Protein AF-A0A7C0VTB8-F1 (afdb_monomer_lite)

Radius of gyration: 29.2 Å; chains: 1; bounding box: 63×37×91 Å

Secondary structure (DSSP, 8-state):
-HHHHHHHHHHHHHH-TTS-HHHHHHHHHHHHHHHS-SPPPHHHHHH-HHHHHHHHHHTT--SHHHHHHHHHHHHHHHHHHHHHHHHHHHHHHHHHHHHHHTTT---HHHHHHHHHHHHHHHHHHHHHHHHHHHHHHHHHHSPPPPPTTSPP-SSGGG-------S-PPP-SS-PPPHHHHHHHHT-

Structure (mmCIF, N/CA/C/O backbone):
data_AF-A0A7C0VTB8-F1
#
_entry.id   AF-A0A7C0VTB8-F1
#
loop_
_atom_site.group_PDB
_atom_site.id
_atom_site.type_symbol
_atom_site.label_atom_id
_atom_site.label_alt_id
_atom_site.label_comp_id
_atom_site.label_asym_id
_atom_site.label_entity_id
_atom_site.label_seq_id
_atom_site.pdbx_PDB_ins_code
_atom_site.Cartn_x
_atom_site.Cartn_y
_atom_site.Cartn_z
_atom_site.occupancy
_atom_site.B_iso_or_equiv
_atom_site.auth_seq_id
_atom_site.auth_comp_id
_atom_site.auth_asym_id
_atom_site.auth_atom_id
_atom_site.pdbx_PDB_model_num
ATOM 1 N N . MET A 1 1 ? 23.924 -4.297 -1.164 1.00 58.41 1 MET A N 1
ATOM 2 C CA . MET A 1 1 ? 24.603 -3.279 -0.323 1.00 58.41 1 MET A CA 1
ATOM 3 C C . MET A 1 1 ? 23.709 -2.793 0.825 1.00 58.41 1 MET A C 1
ATOM 5 O O . MET A 1 1 ? 24.126 -2.914 1.966 1.00 58.41 1 MET A O 1
ATOM 9 N N . GLN A 1 2 ? 22.470 -2.343 0.570 1.00 61.69 2 GLN A N 1
ATOM 10 C CA . GLN A 1 2 ? 21.536 -1.869 1.614 1.00 61.69 2 GLN A CA 1
ATOM 11 C C . GLN A 1 2 ? 21.170 -2.925 2.679 1.00 61.69 2 GLN A C 1
ATOM 13 O O . GLN A 1 2 ? 21.194 -2.612 3.864 1.00 61.69 2 GLN A O 1
ATOM 18 N N . GLN A 1 3 ? 20.938 -4.187 2.294 1.00 65.75 3 GLN A N 1
ATOM 19 C CA . GLN A 1 3 ? 20.625 -5.266 3.250 1.00 65.75 3 GLN A CA 1
ATOM 20 C C . GLN A 1 3 ? 21.759 -5.548 4.256 1.00 65.75 3 GLN A C 1
ATOM 22 O O . GLN A 1 3 ? 21.493 -5.846 5.416 1.00 65.75 3 GLN A O 1
ATOM 27 N N . ILE A 1 4 ? 23.024 -5.401 3.842 1.00 77.50 4 ILE A N 1
ATOM 28 C CA . ILE A 1 4 ? 24.194 -5.602 4.717 1.00 77.50 4 ILE A CA 1
ATOM 29 C C . ILE A 1 4 ? 24.288 -4.468 5.748 1.00 77.50 4 ILE A C 1
ATOM 31 O O . ILE A 1 4 ? 24.532 -4.716 6.927 1.00 77.50 4 ILE A O 1
ATOM 35 N N . ILE A 1 5 ? 24.034 -3.228 5.315 1.00 76.81 5 ILE A N 1
ATOM 36 C CA . ILE A 1 5 ? 24.009 -2.043 6.185 1.00 76.81 5 ILE A CA 1
ATOM 37 C C . ILE A 1 5 ? 22.871 -2.162 7.210 1.00 76.81 5 ILE A C 1
ATOM 39 O O . ILE A 1 5 ? 23.083 -1.920 8.397 1.00 76.81 5 ILE A O 1
ATOM 43 N N . LEU A 1 6 ? 21.687 -2.605 6.773 1.00 77.75 6 LEU A N 1
ATOM 44 C CA . LEU A 1 6 ? 20.530 -2.823 7.641 1.00 77.75 6 LEU A CA 1
ATOM 45 C C . LEU A 1 6 ? 20.810 -3.886 8.714 1.00 77.75 6 LEU A C 1
ATOM 47 O O . LEU A 1 6 ? 20.544 -3.659 9.894 1.00 77.75 6 LEU A O 1
ATOM 51 N N . LEU A 1 7 ? 21.402 -5.019 8.320 1.00 81.12 7 LEU A N 1
ATOM 52 C CA . LEU A 1 7 ? 21.751 -6.101 9.241 1.00 81.12 7 LEU A CA 1
ATOM 53 C C . LEU A 1 7 ? 22.760 -5.635 10.303 1.00 81.12 7 LEU A C 1
ATOM 55 O O . LEU A 1 7 ? 22.591 -5.922 11.487 1.00 81.12 7 LEU A O 1
ATOM 59 N N . HIS A 1 8 ? 23.761 -4.850 9.898 1.00 82.50 8 HIS A N 1
ATOM 60 C CA . HIS A 1 8 ? 24.770 -4.306 10.805 1.00 82.50 8 HIS A CA 1
ATOM 61 C C . HIS A 1 8 ? 24.182 -3.290 11.802 1.00 82.50 8 HIS A C 1
ATOM 63 O O . HIS A 1 8 ? 24.517 -3.310 12.987 1.00 82.50 8 HIS A O 1
ATOM 69 N N . LEU A 1 9 ? 23.272 -2.416 11.362 1.00 81.00 9 LEU A N 1
ATOM 70 C CA . LEU A 1 9 ? 22.597 -1.447 12.237 1.00 81.00 9 LEU A CA 1
ATOM 71 C C . LEU A 1 9 ? 21.643 -2.127 13.233 1.00 81.00 9 LEU A C 1
ATOM 73 O O . LEU A 1 9 ? 21.609 -1.756 14.408 1.00 81.00 9 LEU A O 1
ATOM 77 N N . LEU A 1 10 ? 20.925 -3.169 12.801 1.00 81.94 10 LEU A N 1
ATOM 78 C CA . LEU A 1 10 ? 20.110 -4.009 13.687 1.00 81.94 10 LEU A CA 1
ATOM 79 C C . LEU A 1 10 ? 20.965 -4.740 14.728 1.00 81.94 10 LEU A C 1
ATOM 81 O O . LEU A 1 10 ? 20.556 -4.886 15.882 1.00 81.94 10 LEU A O 1
ATOM 85 N N . GLN A 1 11 ? 22.163 -5.179 14.340 1.00 80.44 11 GLN A N 1
ATOM 86 C CA . GLN A 1 11 ? 23.113 -5.811 15.246 1.00 80.44 11 GLN A CA 1
ATOM 87 C C . GLN A 1 11 ? 23.640 -4.810 16.283 1.00 80.44 11 GLN A C 1
ATOM 89 O O . GLN A 1 11 ? 23.650 -5.140 17.465 1.00 80.44 11 GLN A O 1
ATOM 94 N N . LEU A 1 12 ? 23.952 -3.569 15.890 1.00 78.12 12 LEU A N 1
ATOM 95 C CA . LEU A 1 12 ? 24.352 -2.493 16.812 1.00 78.12 12 LEU A CA 1
ATOM 96 C C . LEU A 1 12 ? 23.267 -2.143 17.849 1.00 78.12 12 LEU A C 1
ATOM 98 O O . LEU A 1 12 ? 23.595 -1.861 19.003 1.00 78.12 12 LEU A O 1
ATOM 102 N N . LEU A 1 13 ? 21.981 -2.206 17.478 1.00 77.75 13 LEU A N 1
ATOM 103 C CA . LEU A 1 13 ? 20.869 -2.037 18.425 1.00 77.75 13 LEU A CA 1
ATOM 104 C C . LEU A 1 13 ? 20.765 -3.187 19.435 1.00 77.75 13 LEU A C 1
ATOM 106 O O . LEU A 1 13 ? 20.424 -2.948 20.594 1.00 77.75 13 LEU A O 1
ATOM 110 N N . LYS A 1 14 ? 21.044 -4.424 19.003 1.00 77.69 14 LYS A N 1
ATOM 111 C CA . LYS A 1 14 ? 20.929 -5.632 19.837 1.00 77.69 14 LYS A CA 1
ATOM 112 C C . LYS A 1 14 ? 22.120 -5.845 20.773 1.00 77.69 14 LYS A C 1
ATOM 114 O O . LYS A 1 14 ? 21.934 -6.408 21.845 1.00 77.69 14 LYS A O 1
ATOM 119 N N . THR A 1 15 ? 23.329 -5.439 20.384 1.00 70.25 15 THR A N 1
ATOM 120 C CA . THR A 1 15 ? 24.563 -5.807 21.104 1.00 70.25 15 THR A CA 1
ATOM 121 C C . THR A 1 15 ? 25.030 -4.785 22.134 1.00 70.25 15 THR A C 1
ATOM 123 O O . THR A 1 15 ? 25.820 -5.135 23.007 1.00 70.25 15 THR A O 1
ATOM 126 N N . SER A 1 16 ? 24.564 -3.535 22.081 1.00 61.78 16 SER A N 1
ATOM 127 C CA . SER A 1 16 ? 25.129 -2.476 22.920 1.00 61.78 16 SER A CA 1
ATOM 128 C C . SER A 1 16 ? 24.195 -2.034 24.048 1.00 61.78 16 SER A C 1
ATOM 130 O O . SER A 1 16 ? 23.264 -1.238 23.871 1.00 61.78 16 SER A O 1
ATOM 132 N N . SER A 1 17 ? 24.504 -2.498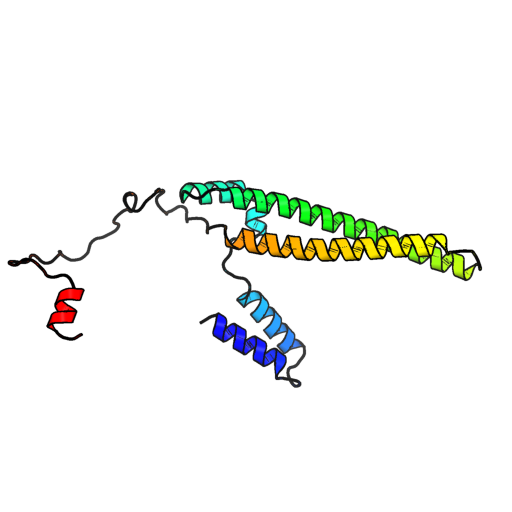 25.261 1.00 64.31 17 SER A N 1
ATOM 133 C CA . SER A 1 17 ? 23.968 -1.945 26.512 1.00 64.31 17 SER A CA 1
ATOM 134 C C . SER A 1 17 ? 24.496 -0.533 26.818 1.00 64.31 17 SER A C 1
ATOM 136 O O . SER A 1 17 ? 23.933 0.143 27.671 1.00 64.31 17 SER A O 1
ATOM 138 N N . PHE A 1 18 ? 25.539 -0.076 26.109 1.00 60.12 18 PHE A N 1
ATOM 139 C CA . PHE A 1 18 ? 26.271 1.175 26.359 1.00 60.12 18 PHE A CA 1
ATOM 140 C C . PHE A 1 18 ? 25.908 2.330 25.414 1.00 60.12 18 PHE A C 1
ATOM 142 O O . PHE A 1 18 ? 26.369 3.455 25.597 1.00 60.12 18 PHE A O 1
ATOM 149 N N . LEU A 1 19 ? 25.080 2.081 24.399 1.00 68.62 19 LEU A N 1
ATOM 150 C CA . LEU A 1 19 ? 24.611 3.117 23.482 1.00 68.62 19 LEU A CA 1
ATOM 151 C C . LEU A 1 19 ? 23.608 4.044 24.184 1.00 68.62 19 LEU A C 1
ATOM 153 O O . LEU A 1 19 ? 22.577 3.588 24.687 1.00 68.62 19 LEU A O 1
ATOM 157 N N . SER A 1 20 ? 23.909 5.347 24.200 1.00 77.62 20 SER A N 1
ATOM 158 C CA . SER A 1 20 ? 23.025 6.365 24.773 1.00 77.62 20 SER A CA 1
ATOM 159 C C . SER A 1 20 ? 21.666 6.379 24.064 1.00 77.62 20 SER A C 1
ATOM 161 O O . SER A 1 20 ? 21.552 6.020 22.888 1.00 77.62 20 SER A O 1
ATOM 163 N N . LEU A 1 21 ? 20.620 6.812 24.775 1.00 75.75 21 LEU A N 1
ATOM 164 C CA . LEU A 1 21 ? 19.250 6.843 24.252 1.00 75.75 21 LEU A CA 1
ATOM 165 C C . LEU A 1 21 ? 19.152 7.644 22.939 1.00 75.75 21 LEU A C 1
ATOM 167 O O . LEU A 1 21 ? 18.486 7.214 22.003 1.00 75.75 21 LEU A O 1
ATOM 171 N N . LEU A 1 22 ? 19.895 8.751 22.845 1.00 76.56 22 LEU A N 1
ATOM 172 C CA . LEU A 1 22 ? 20.007 9.588 21.645 1.00 76.56 22 LEU A CA 1
ATOM 173 C C . LEU A 1 22 ? 20.576 8.825 20.444 1.00 76.56 22 LEU A C 1
ATOM 175 O O . LEU A 1 22 ? 20.073 8.960 19.333 1.00 76.56 22 LEU A O 1
ATOM 179 N N . TYR A 1 23 ? 21.592 7.991 20.659 1.00 79.81 23 TYR A N 1
ATOM 180 C CA . TYR A 1 23 ? 22.223 7.236 19.579 1.00 79.81 23 TYR A CA 1
ATOM 181 C C . TYR A 1 23 ? 21.362 6.045 19.140 1.00 79.81 23 TYR A C 1
ATOM 183 O O . TYR A 1 23 ? 21.287 5.744 17.952 1.00 79.81 23 TYR A O 1
ATOM 191 N N . LYS A 1 24 ? 20.637 5.409 20.071 1.00 78.00 24 LYS A N 1
ATOM 192 C CA . LYS A 1 24 ? 19.615 4.403 19.733 1.00 78.00 24 LYS A CA 1
ATOM 193 C C . LYS A 1 24 ? 18.487 5.014 18.902 1.00 78.00 24 LYS A C 1
ATOM 195 O O . LYS A 1 24 ? 18.092 4.409 17.913 1.00 78.00 24 LYS A O 1
ATOM 200 N N . PHE A 1 25 ? 18.028 6.218 19.250 1.00 79.81 25 PHE A N 1
ATOM 201 C CA . PHE A 1 25 ? 17.057 6.967 18.447 1.00 79.81 25 PHE A CA 1
ATOM 202 C C . PHE A 1 25 ? 17.599 7.315 17.059 1.00 79.81 25 PHE A C 1
ATOM 204 O O . PHE A 1 25 ? 16.908 7.098 16.071 1.00 79.81 25 PHE A O 1
ATOM 211 N N . ALA A 1 26 ? 18.842 7.789 16.959 1.00 82.31 26 ALA A N 1
ATOM 212 C CA . ALA A 1 26 ? 19.465 8.089 15.672 1.00 82.31 26 ALA A CA 1
ATOM 213 C C . ALA A 1 26 ? 19.599 6.837 14.788 1.00 82.31 26 ALA A C 1
ATOM 215 O O . ALA A 1 26 ? 19.250 6.887 13.612 1.00 82.31 26 ALA A O 1
ATOM 216 N N . ILE A 1 27 ? 20.030 5.697 15.345 1.00 79.69 27 ILE A N 1
ATOM 217 C CA . ILE A 1 27 ? 20.073 4.422 14.614 1.00 79.69 27 ILE A CA 1
ATOM 218 C C . ILE A 1 27 ? 18.661 3.982 14.213 1.00 79.69 27 ILE A C 1
ATOM 220 O O . ILE A 1 27 ? 18.487 3.517 13.094 1.00 79.69 27 ILE A O 1
ATOM 224 N N . LEU A 1 28 ? 17.653 4.150 15.073 1.00 76.56 28 LEU A N 1
ATOM 225 C CA . LEU A 1 28 ? 16.267 3.811 14.747 1.00 76.56 28 LEU A CA 1
ATOM 226 C C . LEU A 1 28 ? 15.734 4.662 13.585 1.00 76.56 28 LEU A C 1
ATOM 228 O O . LEU A 1 28 ? 15.118 4.110 12.685 1.00 76.56 28 LEU A O 1
ATOM 232 N N . ILE A 1 29 ? 16.036 5.964 13.562 1.00 75.44 29 ILE A N 1
ATOM 233 C CA . ILE A 1 29 ? 15.681 6.878 12.464 1.00 75.44 29 ILE A CA 1
ATOM 234 C C . ILE A 1 29 ? 16.427 6.501 11.180 1.00 75.44 29 ILE A C 1
ATOM 236 O O . ILE A 1 29 ? 15.840 6.482 10.105 1.00 75.44 29 ILE A O 1
ATOM 240 N N . ILE A 1 30 ? 17.717 6.169 11.270 1.00 74.38 30 ILE A N 1
ATOM 241 C CA . ILE A 1 30 ? 18.507 5.738 10.111 1.00 74.38 30 ILE A CA 1
ATOM 242 C C . ILE A 1 30 ? 17.990 4.401 9.581 1.00 74.38 30 ILE A C 1
ATOM 244 O O . ILE A 1 30 ? 17.870 4.248 8.374 1.00 74.38 30 ILE A O 1
ATOM 248 N N . ILE A 1 31 ? 17.647 3.450 10.453 1.00 70.00 31 ILE A N 1
ATOM 249 C CA . ILE A 1 31 ? 17.014 2.190 10.060 1.00 70.00 31 ILE A CA 1
ATOM 250 C C . ILE A 1 31 ? 15.671 2.480 9.405 1.00 70.00 31 ILE A C 1
ATOM 252 O O . ILE A 1 31 ? 15.483 2.013 8.296 1.00 70.00 31 ILE A O 1
ATOM 256 N N . GLN A 1 32 ? 14.805 3.297 10.017 1.00 66.50 32 GLN A N 1
ATOM 257 C CA . GLN A 1 32 ? 13.524 3.709 9.434 1.00 66.50 32 GLN A CA 1
ATOM 258 C C . GLN A 1 32 ? 13.709 4.294 8.029 1.00 66.50 32 GLN A C 1
ATOM 260 O O . GLN A 1 32 ? 13.074 3.817 7.099 1.00 66.50 32 GLN A O 1
ATOM 265 N N . ASN A 1 33 ? 14.648 5.223 7.845 1.00 64.50 33 ASN A N 1
ATOM 266 C CA . ASN A 1 33 ? 14.940 5.848 6.551 1.00 64.50 33 ASN A CA 1
ATOM 267 C C . ASN A 1 33 ? 15.618 4.901 5.545 1.00 64.50 33 ASN A C 1
ATOM 269 O O . ASN A 1 33 ? 15.474 5.075 4.341 1.00 64.50 33 ASN A O 1
ATOM 273 N N . LEU A 1 34 ? 16.391 3.916 6.009 1.00 60.88 34 LEU A N 1
ATOM 274 C CA . LEU A 1 34 ? 16.996 2.889 5.153 1.00 60.88 34 LEU A CA 1
ATOM 275 C C . LEU A 1 34 ? 16.001 1.778 4.790 1.00 60.88 34 LEU A C 1
ATOM 277 O O . LEU A 1 34 ? 16.209 1.102 3.784 1.00 60.88 34 LEU A O 1
ATOM 281 N N . THR A 1 35 ? 14.966 1.582 5.612 1.00 58.50 35 THR A N 1
ATOM 282 C CA . THR A 1 35 ? 13.830 0.682 5.367 1.00 58.50 35 THR A CA 1
ATOM 283 C C . THR A 1 35 ? 12.670 1.360 4.653 1.00 58.50 35 THR A C 1
ATOM 285 O O . THR A 1 35 ? 11.777 0.656 4.196 1.00 58.50 35 THR A O 1
ATOM 288 N N . GLU A 1 36 ? 12.663 2.692 4.532 1.00 58.91 36 GLU A N 1
ATOM 289 C CA . GLU A 1 36 ? 11.817 3.376 3.555 1.00 58.91 36 GLU A CA 1
ATOM 290 C C . GLU A 1 36 ? 12.328 2.999 2.162 1.00 58.91 36 GLU A C 1
ATOM 292 O O . GLU A 1 36 ? 13.220 3.615 1.574 1.00 58.91 36 GLU A O 1
ATOM 297 N N . GLU A 1 37 ? 11.809 1.877 1.674 1.00 54.41 37 GLU A N 1
ATOM 298 C CA . GLU A 1 37 ? 12.062 1.388 0.335 1.00 54.41 37 GLU A CA 1
ATOM 299 C C . GLU A 1 37 ? 11.579 2.413 -0.695 1.00 54.41 37 GLU A C 1
ATOM 301 O O . GLU A 1 37 ? 10.645 3.179 -0.459 1.00 54.41 37 GLU A O 1
ATOM 306 N N . LYS A 1 38 ? 12.250 2.425 -1.855 1.00 58.72 38 LYS A N 1
ATOM 307 C CA . LYS A 1 38 ? 12.008 3.299 -3.017 1.00 58.72 38 LYS A CA 1
ATOM 308 C C . LYS A 1 38 ? 10.664 3.004 -3.697 1.00 58.72 38 LYS A C 1
ATOM 310 O O . LYS A 1 38 ? 10.609 2.672 -4.880 1.00 58.72 38 LYS A O 1
ATOM 315 N N . MET A 1 39 ? 9.593 3.103 -2.937 1.00 71.81 39 MET A N 1
ATOM 316 C CA . MET A 1 39 ? 8.220 3.044 -3.390 1.00 71.81 39 MET A CA 1
ATOM 317 C C . MET A 1 39 ? 7.761 4.451 -3.741 1.00 71.81 39 MET A C 1
ATOM 319 O O . MET A 1 39 ? 8.309 5.449 -3.263 1.00 71.81 39 MET A O 1
ATOM 323 N N . LEU A 1 40 ? 6.741 4.538 -4.586 1.00 82.12 40 LEU A N 1
ATOM 324 C CA . LEU A 1 40 ? 6.061 5.804 -4.777 1.00 82.12 40 LEU A CA 1
ATOM 325 C C . LEU A 1 40 ? 5.446 6.228 -3.435 1.00 82.12 40 LEU A C 1
ATOM 327 O O . LEU A 1 40 ? 4.830 5.409 -2.754 1.00 82.12 40 LEU A O 1
ATOM 331 N N . ASP A 1 41 ? 5.633 7.493 -3.051 1.00 87.69 41 ASP A N 1
ATOM 332 C CA . ASP A 1 41 ? 5.115 8.008 -1.782 1.00 87.69 41 ASP A CA 1
ATOM 333 C C . ASP A 1 41 ? 3.614 7.699 -1.666 1.00 87.69 41 ASP A C 1
ATOM 335 O O . ASP A 1 41 ? 2.795 8.138 -2.478 1.00 87.69 41 ASP A O 1
ATOM 339 N N . ILE A 1 42 ? 3.247 6.954 -0.625 1.00 87.06 42 ILE A N 1
ATOM 340 C CA . ILE A 1 42 ? 1.867 6.577 -0.316 1.00 87.06 42 ILE A CA 1
ATOM 341 C C . ILE A 1 42 ? 0.959 7.813 -0.231 1.00 87.06 42 ILE A C 1
ATOM 343 O O . ILE A 1 42 ? -0.189 7.783 -0.680 1.00 87.06 42 ILE A O 1
ATOM 347 N N . LYS A 1 43 ? 1.459 8.935 0.301 1.00 88.12 43 LYS A N 1
ATOM 348 C CA . LYS A 1 43 ? 0.704 10.196 0.344 1.00 88.12 43 LYS A CA 1
ATOM 349 C C . LYS A 1 43 ? 0.451 10.739 -1.056 1.00 88.12 43 LYS A C 1
ATOM 351 O O . LYS A 1 43 ? -0.625 11.282 -1.310 1.00 88.12 43 LYS A O 1
ATOM 356 N N . PHE A 1 44 ? 1.416 10.587 -1.959 1.00 91.50 44 PHE A N 1
ATOM 357 C CA . PHE A 1 44 ? 1.266 10.990 -3.349 1.00 91.50 44 PHE A CA 1
ATOM 358 C C . PHE A 1 44 ? 0.214 10.138 -4.061 1.00 91.50 44 PHE A C 1
ATOM 360 O O . PHE A 1 44 ? -0.650 10.711 -4.723 1.00 91.50 44 PHE A O 1
ATOM 367 N N . ILE A 1 45 ? 0.234 8.812 -3.872 1.00 92.06 45 ILE A N 1
ATOM 368 C CA . ILE A 1 45 ? -0.760 7.891 -4.451 1.00 92.06 45 ILE A CA 1
ATOM 369 C C . ILE A 1 45 ? -2.175 8.287 -4.019 1.00 92.06 45 ILE A C 1
ATOM 371 O O . ILE A 1 45 ? -3.063 8.428 -4.856 1.00 92.06 45 ILE A O 1
ATOM 375 N N . ARG A 1 46 ? -2.373 8.543 -2.720 1.00 91.62 46 ARG A N 1
ATOM 376 C CA . ARG A 1 46 ? -3.668 8.966 -2.159 1.00 91.62 46 ARG A CA 1
ATOM 377 C C . ARG A 1 46 ? -4.156 10.299 -2.718 1.00 91.62 46 ARG A C 1
ATOM 379 O O . ARG A 1 46 ? -5.346 10.470 -2.961 1.00 91.62 46 ARG A O 1
ATOM 386 N N . LYS A 1 47 ? -3.250 11.269 -2.869 1.00 94.38 47 LYS A N 1
ATOM 387 C CA . LYS A 1 47 ? -3.596 12.631 -3.295 1.00 94.38 47 LYS A CA 1
ATOM 388 C C . LYS A 1 47 ? -3.811 12.734 -4.805 1.00 94.38 47 LYS A C 1
ATOM 390 O O . LYS A 1 47 ? -4.623 13.545 -5.236 1.00 94.38 47 LYS A O 1
ATOM 395 N N . ASN A 1 48 ? -3.084 11.941 -5.591 1.00 95.38 48 ASN A N 1
ATOM 396 C CA . ASN A 1 48 ? -3.053 12.043 -7.050 1.00 95.38 48 ASN A CA 1
ATOM 397 C C . ASN A 1 48 ? -3.261 10.676 -7.737 1.00 95.38 48 ASN A C 1
ATOM 399 O O . ASN A 1 48 ? -2.433 10.289 -8.566 1.00 95.38 48 ASN A O 1
ATOM 403 N N . PRO A 1 49 ? -4.342 9.933 -7.433 1.00 94.81 49 PRO A N 1
ATOM 404 C CA . PRO A 1 49 ? -4.533 8.580 -7.955 1.00 94.81 49 PRO A CA 1
ATOM 405 C C . PRO A 1 49 ? -4.572 8.537 -9.487 1.00 94.81 49 PRO A C 1
ATOM 407 O O . PRO A 1 49 ? -3.991 7.637 -10.085 1.00 94.81 49 PRO A O 1
ATOM 410 N N . GLU A 1 50 ? -5.162 9.541 -10.140 1.00 95.31 50 GLU A N 1
ATOM 411 C CA . GLU A 1 50 ? -5.251 9.577 -11.606 1.00 95.31 50 GLU A CA 1
ATOM 412 C C . GLU A 1 50 ? -3.889 9.743 -12.289 1.00 95.31 50 GLU A C 1
ATOM 414 O O . GLU A 1 50 ? -3.622 9.096 -13.297 1.00 95.31 50 GLU A O 1
ATOM 419 N N . VAL A 1 51 ? -2.975 10.519 -11.697 1.00 94.00 51 VAL A N 1
ATOM 420 C CA . VAL A 1 51 ? -1.602 10.660 -12.216 1.00 94.00 51 VAL A CA 1
ATOM 421 C C . VAL A 1 51 ? -0.877 9.314 -12.174 1.00 94.00 51 VAL A C 1
ATOM 423 O O . VAL A 1 51 ? -0.184 8.935 -13.119 1.00 94.00 51 VAL A O 1
ATOM 426 N N . VAL A 1 52 ? -1.061 8.565 -11.084 1.00 94.69 52 VAL A N 1
ATOM 427 C CA . VAL A 1 52 ? -0.489 7.222 -10.936 1.00 94.69 52 VAL A CA 1
ATOM 428 C C . VAL A 1 52 ? -1.130 6.255 -11.930 1.00 94.69 52 VAL A C 1
ATOM 430 O O . VAL A 1 52 ? -0.418 5.504 -12.594 1.00 94.69 52 VAL A O 1
ATOM 433 N N . ARG A 1 53 ? -2.454 6.315 -12.100 1.00 95.31 53 ARG A N 1
ATOM 434 C CA . ARG A 1 53 ? -3.199 5.488 -13.056 1.00 95.31 53 ARG A CA 1
ATOM 435 C C . ARG A 1 53 ? -2.708 5.692 -14.488 1.00 95.31 53 ARG A C 1
ATOM 437 O O . ARG A 1 53 ? -2.446 4.723 -15.200 1.00 95.31 53 ARG A O 1
ATOM 444 N N . GLU A 1 54 ? -2.532 6.939 -14.911 1.00 92.62 54 GLU A N 1
ATOM 445 C CA . GLU A 1 54 ? -1.981 7.258 -16.230 1.00 92.62 54 GLU A CA 1
ATOM 446 C C . GLU A 1 54 ? -0.551 6.740 -16.397 1.00 92.62 54 GLU A C 1
ATOM 448 O O . GLU A 1 54 ? -0.210 6.188 -17.444 1.00 92.62 54 GLU A O 1
ATOM 453 N N . ALA A 1 55 ? 0.289 6.878 -15.370 1.00 92.19 55 ALA A N 1
ATOM 454 C CA . ALA A 1 55 ? 1.660 6.382 -15.393 1.00 92.19 55 ALA A CA 1
ATOM 455 C C . ALA A 1 55 ? 1.733 4.851 -15.534 1.00 92.19 55 ALA A C 1
ATOM 457 O O . ALA A 1 55 ? 2.552 4.344 -16.306 1.00 92.19 55 ALA A O 1
ATOM 458 N N . ILE A 1 56 ? 0.856 4.125 -14.834 1.00 92.56 56 ILE A N 1
ATOM 459 C CA . ILE A 1 56 ? 0.701 2.667 -14.944 1.00 92.56 56 ILE A CA 1
ATOM 460 C C . ILE A 1 56 ? 0.307 2.289 -16.379 1.00 92.56 56 ILE A C 1
ATOM 462 O O . ILE A 1 56 ? 0.956 1.442 -16.999 1.00 92.56 56 ILE A O 1
ATOM 466 N N . LYS A 1 57 ? -0.689 2.980 -16.947 1.00 91.38 57 LYS A N 1
ATOM 467 C CA . LYS A 1 57 ? -1.173 2.744 -18.317 1.00 91.38 57 LYS A CA 1
ATOM 468 C C . LYS A 1 57 ? -0.123 3.042 -19.382 1.00 91.38 57 LYS A C 1
ATOM 470 O O . LYS A 1 57 ? 0.019 2.264 -20.320 1.00 91.38 57 LYS A O 1
ATOM 475 N N . LYS A 1 58 ? 0.667 4.113 -19.224 1.00 89.38 58 LYS A N 1
ATOM 476 C CA . LYS A 1 58 ? 1.789 4.442 -20.127 1.00 89.38 58 LYS A CA 1
ATOM 477 C C . LYS A 1 58 ? 2.836 3.328 -20.206 1.00 89.38 58 LYS A C 1
ATOM 479 O O . LYS A 1 58 ? 3.537 3.243 -21.205 1.00 89.38 58 LYS A O 1
ATOM 484 N N . ARG A 1 59 ? 2.942 2.494 -19.168 1.00 87.94 59 ARG A N 1
ATOM 485 C CA . ARG A 1 59 ? 3.827 1.322 -19.118 1.00 87.94 59 ARG A CA 1
ATOM 486 C C . ARG A 1 59 ? 3.143 0.011 -19.531 1.00 87.94 59 ARG A C 1
ATOM 488 O O . ARG A 1 59 ? 3.788 -1.029 -19.480 1.00 87.94 59 ARG A O 1
ATOM 495 N N . GLY A 1 60 ? 1.859 0.041 -19.890 1.00 86.81 60 GLY A N 1
ATOM 496 C CA . GLY A 1 60 ? 1.103 -1.143 -20.305 1.00 86.81 60 GLY A CA 1
ATOM 497 C C . GLY A 1 60 ? 0.693 -2.092 -19.171 1.00 86.81 60 GLY A C 1
ATOM 498 O O . GLY A 1 60 ? 0.355 -3.239 -19.448 1.00 86.81 60 GLY A O 1
ATOM 499 N N . TYR A 1 61 ? 0.717 -1.649 -17.908 1.00 88.62 61 TYR A N 1
ATOM 500 C CA . TYR A 1 61 ? 0.270 -2.458 -16.764 1.00 88.62 61 TYR A CA 1
ATOM 501 C C . TYR A 1 61 ? -1.216 -2.220 -16.438 1.00 88.62 61 TYR A C 1
ATOM 503 O O . TYR A 1 61 ? -1.782 -1.186 -16.794 1.00 88.62 61 TYR A O 1
ATOM 511 N N . SER A 1 62 ? -1.836 -3.176 -15.734 1.00 90.12 62 SER A N 1
ATOM 512 C CA . SER A 1 62 ? -3.179 -3.028 -15.148 1.00 90.12 62 SER A CA 1
ATOM 513 C C . SER A 1 62 ? -3.142 -2.126 -13.908 1.00 90.12 62 SER A C 1
ATOM 515 O O . SER A 1 62 ? -2.189 -2.171 -13.127 1.00 90.12 62 SER A O 1
ATOM 517 N N . ASP A 1 63 ? -4.185 -1.317 -13.716 1.00 92.50 63 ASP A N 1
ATOM 518 C CA . ASP A 1 63 ? -4.387 -0.428 -12.566 1.00 92.50 63 ASP A CA 1
ATOM 519 C C . ASP A 1 63 ? -5.195 -1.072 -11.420 1.00 92.50 63 ASP A C 1
ATOM 521 O O . ASP A 1 63 ? -5.444 -0.427 -10.405 1.00 92.50 63 ASP A O 1
ATOM 525 N N . GLU A 1 64 ? -5.521 -2.364 -11.504 1.00 93.44 64 GLU A N 1
ATOM 526 C CA . GLU A 1 64 ? -6.273 -3.093 -10.466 1.00 93.44 64 GLU A CA 1
ATOM 527 C C . GLU A 1 64 ? -5.657 -3.000 -9.063 1.00 93.44 64 GLU A C 1
ATOM 529 O O . GLU A 1 64 ? -6.372 -2.893 -8.064 1.00 93.44 64 GLU A O 1
ATOM 534 N N . ASN A 1 65 ? -4.326 -3.049 -8.960 1.00 91.94 65 ASN A N 1
ATOM 535 C CA . ASN A 1 65 ? -3.649 -2.950 -7.664 1.00 91.94 65 ASN A CA 1
ATOM 536 C C . ASN A 1 65 ? -3.748 -1.540 -7.072 1.00 91.94 65 ASN A C 1
ATOM 538 O O . ASN A 1 65 ? -3.791 -1.402 -5.851 1.00 91.94 65 ASN A O 1
ATOM 542 N N . LEU A 1 66 ? -3.840 -0.507 -7.917 1.00 94.88 66 LEU A N 1
ATOM 543 C CA . LEU A 1 66 ? -4.101 0.858 -7.469 1.00 94.88 66 LEU A CA 1
ATOM 544 C C . LEU A 1 66 ? -5.526 0.973 -6.910 1.00 94.88 66 LEU A C 1
ATOM 546 O O . LEU A 1 66 ? -5.711 1.554 -5.845 1.00 94.88 66 LEU A O 1
ATOM 550 N N . ASP A 1 67 ? -6.519 0.373 -7.567 1.00 95.12 67 ASP A N 1
ATOM 551 C CA . ASP A 1 67 ? -7.904 0.385 -7.076 1.00 95.12 67 ASP A CA 1
ATOM 552 C C . ASP A 1 67 ? -8.045 -0.354 -5.737 1.00 95.12 67 ASP A C 1
ATOM 554 O O . ASP A 1 67 ? -8.623 0.179 -4.788 1.00 95.12 67 ASP A O 1
ATOM 558 N N . LYS A 1 68 ? -7.431 -1.538 -5.609 1.00 95.38 68 LYS A N 1
ATOM 559 C CA . LYS A 1 68 ? -7.374 -2.279 -4.335 1.00 95.38 68 LYS A CA 1
ATOM 560 C C . LYS A 1 68 ? -6.702 -1.467 -3.230 1.00 95.38 68 LYS A C 1
ATOM 562 O O . LYS A 1 68 ? -7.198 -1.439 -2.106 1.00 95.38 68 LYS A O 1
ATOM 567 N N . PHE A 1 69 ? -5.601 -0.788 -3.552 1.00 95.56 69 PHE A N 1
ATOM 568 C CA . PHE A 1 69 ? -4.903 0.085 -2.614 1.00 95.56 69 PHE A CA 1
ATOM 569 C C . PHE A 1 69 ? -5.815 1.214 -2.111 1.00 95.56 69 PHE A C 1
ATOM 571 O O . PHE A 1 69 ? -5.885 1.460 -0.909 1.00 95.56 69 PHE A O 1
ATOM 578 N N . LEU A 1 70 ? -6.552 1.878 -3.007 1.00 95.75 70 LEU A N 1
ATOM 579 C CA . LEU A 1 70 ? -7.456 2.972 -2.641 1.00 95.75 70 LEU A CA 1
ATOM 580 C C . LEU A 1 70 ? -8.635 2.498 -1.778 1.00 95.75 70 LEU A C 1
ATOM 582 O O . LEU A 1 70 ? -9.027 3.200 -0.846 1.00 95.75 70 LEU A O 1
ATOM 586 N N . GLU A 1 71 ? -9.186 1.313 -2.045 1.00 96.62 71 GLU A N 1
ATOM 587 C CA . GLU A 1 71 ? -10.252 0.735 -1.217 1.00 96.62 71 GLU A CA 1
ATOM 588 C C . GLU A 1 71 ? -9.754 0.328 0.176 1.00 96.62 71 GLU A C 1
ATOM 590 O O . GLU A 1 71 ? -10.391 0.660 1.180 1.00 96.62 71 GLU A O 1
ATOM 595 N N . LEU A 1 72 ? -8.583 -0.308 0.276 1.00 96.12 72 LEU A N 1
ATOM 596 C CA . LEU A 1 72 ? -7.977 -0.619 1.574 1.00 96.12 72 LEU A CA 1
ATOM 597 C C . LEU A 1 72 ? -7.615 0.641 2.363 1.00 96.12 72 LEU A C 1
ATOM 599 O O . LEU A 1 72 ? -7.718 0.649 3.589 1.00 96.12 72 LEU A O 1
ATOM 603 N N . ASP A 1 73 ? -7.236 1.729 1.693 1.00 95.62 73 ASP A N 1
ATOM 604 C CA . ASP A 1 73 ? -6.949 2.992 2.368 1.00 95.62 73 ASP A CA 1
ATOM 605 C C . ASP A 1 73 ? -8.212 3.621 2.975 1.00 95.62 73 ASP A C 1
ATOM 607 O O . ASP A 1 73 ? -8.186 4.120 4.105 1.00 95.62 73 ASP A O 1
ATOM 611 N N . LYS A 1 74 ? -9.351 3.529 2.273 1.00 96.38 74 LYS A N 1
ATOM 612 C CA . LYS A 1 74 ? -10.659 3.914 2.828 1.00 96.38 74 LYS A CA 1
ATOM 613 C C . LYS A 1 74 ? -11.014 3.058 4.038 1.00 96.38 74 LYS A C 1
ATOM 615 O O . LYS A 1 74 ? -11.465 3.595 5.051 1.00 96.38 74 LYS A O 1
ATOM 620 N N . GLU A 1 75 ? -10.780 1.750 3.954 1.00 96.69 75 GLU A N 1
ATOM 621 C CA . GLU A 1 75 ? -11.023 0.833 5.066 1.00 96.69 75 GLU A CA 1
ATOM 622 C C . GLU A 1 75 ? -10.150 1.167 6.276 1.00 96.69 75 GLU A C 1
ATOM 624 O O . GLU A 1 75 ? -10.647 1.251 7.400 1.00 96.69 75 GLU A O 1
ATOM 629 N N . ARG A 1 76 ? -8.866 1.449 6.048 1.00 96.75 76 ARG A N 1
ATOM 630 C CA . ARG A 1 76 ? -7.931 1.892 7.081 1.00 96.75 76 ARG A CA 1
ATOM 631 C C . ARG A 1 76 ? -8.446 3.137 7.801 1.00 96.75 76 ARG A C 1
ATOM 633 O O . ARG A 1 76 ? -8.466 3.171 9.029 1.00 96.75 76 ARG A O 1
ATOM 640 N N . LEU A 1 77 ? -8.880 4.156 7.056 1.0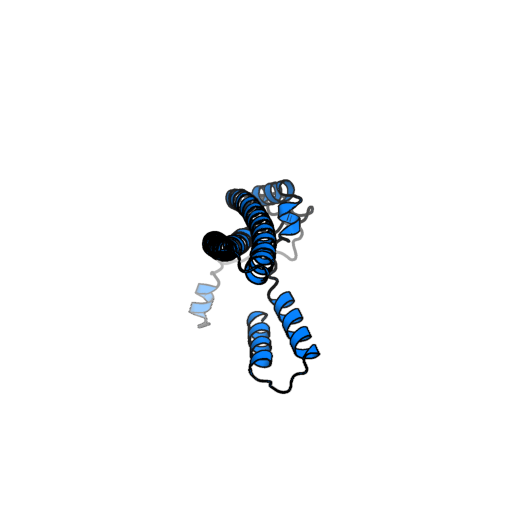0 96.19 77 LEU A N 1
ATOM 641 C CA . LEU A 1 77 ? -9.427 5.387 7.636 1.00 96.19 77 LEU A CA 1
ATOM 642 C C . LEU A 1 77 ? -10.714 5.137 8.429 1.00 96.19 77 LEU A C 1
ATOM 644 O O . LEU A 1 77 ? -10.910 5.757 9.474 1.00 96.19 77 LEU A O 1
ATOM 648 N N . ARG A 1 78 ? -11.576 4.231 7.957 1.00 97.88 78 ARG A N 1
ATOM 649 C CA . ARG A 1 78 ? -12.791 3.830 8.672 1.00 97.88 78 ARG A CA 1
ATOM 650 C C . ARG A 1 78 ? -12.460 3.167 10.008 1.00 97.88 78 ARG A C 1
ATOM 652 O O . ARG A 1 78 ? -13.008 3.581 11.023 1.00 97.88 78 ARG A O 1
ATOM 659 N N . ILE A 1 79 ? -11.535 2.205 10.011 1.00 97.38 79 ILE A N 1
ATOM 660 C CA . ILE A 1 79 ? -11.102 1.504 11.227 1.00 97.38 79 ILE A CA 1
ATOM 661 C C . ILE A 1 79 ? -10.504 2.491 12.234 1.00 97.38 79 ILE A C 1
ATOM 663 O O . ILE A 1 79 ? -10.856 2.443 13.407 1.00 97.38 79 ILE A O 1
ATOM 667 N N . ILE A 1 80 ? -9.643 3.413 11.787 1.00 96.94 80 ILE A N 1
ATOM 668 C CA . ILE A 1 80 ? -9.035 4.421 12.671 1.00 96.94 80 ILE A CA 1
ATOM 669 C C . ILE A 1 80 ? -10.111 5.266 13.361 1.00 96.94 80 ILE A C 1
ATOM 671 O O . ILE A 1 80 ? -10.057 5.436 14.577 1.00 96.94 80 ILE A O 1
ATOM 675 N N . ARG A 1 81 ? -11.109 5.749 12.608 1.00 97.88 81 ARG A N 1
ATOM 676 C CA . ARG A 1 81 ? -12.221 6.527 13.179 1.00 97.88 81 ARG A CA 1
ATOM 677 C C . ARG A 1 81 ? -13.038 5.710 14.178 1.00 97.88 81 ARG A C 1
ATOM 679 O O . ARG A 1 81 ? -13.284 6.191 15.276 1.00 97.88 81 ARG A O 1
ATOM 686 N N . GLU A 1 82 ? -13.395 4.472 13.834 1.00 97.62 82 GLU A N 1
ATOM 687 C CA . GLU A 1 82 ? -14.148 3.579 14.728 1.00 97.62 82 GLU A CA 1
ATOM 688 C C . GLU A 1 82 ? -13.375 3.329 16.035 1.00 97.62 82 GLU A C 1
ATOM 690 O O . GLU A 1 82 ? -13.933 3.416 17.126 1.00 97.62 82 GLU A O 1
ATOM 695 N N . VAL A 1 83 ? -12.062 3.098 15.954 1.00 97.12 83 VAL A N 1
ATOM 696 C CA . VAL A 1 83 ? -11.200 2.924 17.132 1.00 97.12 83 VAL A CA 1
ATOM 697 C C . VAL A 1 83 ? -11.151 4.190 17.993 1.00 97.12 83 VAL A C 1
ATOM 699 O O . VAL A 1 83 ? -11.194 4.090 19.220 1.00 97.12 83 VAL A O 1
ATOM 702 N N . GLU A 1 84 ? -11.057 5.377 17.391 1.00 96.94 84 GLU A N 1
ATOM 703 C CA . GLU A 1 84 ? -11.072 6.652 18.121 1.00 96.94 84 GLU A CA 1
ATOM 704 C C . GLU A 1 84 ? -12.407 6.889 18.844 1.00 96.94 84 GLU A C 1
ATOM 706 O O . GLU A 1 84 ? -12.410 7.258 20.023 1.00 96.94 84 GLU A O 1
ATOM 711 N N . GLU A 1 85 ? -13.530 6.613 18.179 1.00 97.62 85 GLU A N 1
ATOM 712 C CA . GLU A 1 85 ? -14.880 6.706 18.747 1.00 97.62 85 GLU A CA 1
ATOM 713 C C . GLU A 1 85 ? -15.063 5.739 19.926 1.00 97.62 85 GLU A C 1
ATOM 715 O O . GLU A 1 85 ? -15.473 6.150 21.016 1.00 97.62 85 GLU A O 1
ATOM 720 N N . LEU A 1 86 ? -14.664 4.474 19.764 1.00 97.12 86 LEU A N 1
ATOM 721 C CA . LEU A 1 86 ? -14.746 3.464 20.823 1.00 97.12 86 LEU A CA 1
ATOM 722 C C . LEU A 1 86 ? -13.835 3.797 22.009 1.00 97.12 86 LEU A C 1
ATOM 724 O O . LEU A 1 86 ? -14.230 3.627 23.164 1.00 97.12 86 LEU A O 1
ATOM 728 N N . LYS A 1 87 ? -12.624 4.315 21.759 1.00 96.19 87 LYS A N 1
ATOM 729 C CA . LYS A 1 87 ? -11.715 4.784 22.821 1.00 96.19 87 LYS A CA 1
ATOM 730 C C . LYS A 1 87 ? -12.322 5.956 23.587 1.00 96.19 87 LYS A C 1
ATOM 732 O O . LYS A 1 87 ? -12.174 6.036 24.810 1.00 96.19 87 LYS A O 1
ATOM 737 N N . HIS A 1 88 ? -13.012 6.863 22.900 1.00 96.88 88 HIS A N 1
ATOM 738 C CA . HIS A 1 88 ? -13.733 7.952 23.548 1.00 96.88 88 HIS A CA 1
ATOM 739 C C . HIS A 1 88 ? -14.864 7.426 24.444 1.00 96.88 88 HIS A C 1
ATOM 741 O O . HIS A 1 88 ? -14.938 7.802 25.618 1.00 96.88 88 HIS A O 1
ATOM 747 N N . GLU A 1 89 ? -15.687 6.507 23.936 1.00 96.12 89 GLU A N 1
ATOM 748 C CA . GLU A 1 89 ? -16.775 5.887 24.694 1.00 96.12 89 GLU A CA 1
ATOM 749 C C . GLU A 1 89 ? -16.258 5.120 25.923 1.00 96.12 89 GLU A C 1
ATOM 751 O O . GLU A 1 89 ? -16.752 5.312 27.039 1.00 96.12 89 GLU A O 1
ATOM 756 N N . LEU A 1 90 ? -15.202 4.319 25.754 1.00 95.75 90 LEU A N 1
ATOM 757 C CA . LEU A 1 90 ? -14.561 3.569 26.834 1.00 95.75 90 LEU A CA 1
ATOM 758 C C . LEU A 1 90 ? -14.058 4.499 27.948 1.00 95.75 90 LEU A C 1
ATOM 760 O O . LEU A 1 90 ? -14.230 4.208 29.136 1.00 95.75 90 LEU A O 1
ATOM 764 N N . ASN A 1 91 ? -13.476 5.645 27.586 1.00 96.00 91 ASN A N 1
ATOM 765 C CA . ASN A 1 91 ? -13.016 6.647 28.546 1.00 96.00 91 ASN A CA 1
ATOM 766 C C . ASN A 1 91 ? -14.176 7.283 29.326 1.00 96.00 91 ASN A C 1
ATOM 768 O O . ASN A 1 91 ? -14.047 7.517 30.532 1.00 96.00 91 ASN A O 1
ATOM 772 N N . ILE A 1 92 ? -15.309 7.553 28.671 1.00 95.69 92 ILE A N 1
ATOM 773 C CA . ILE A 1 92 ? -16.518 8.060 29.337 1.00 95.69 92 ILE A CA 1
ATOM 774 C C . ILE A 1 92 ? -17.045 7.023 30.332 1.00 95.69 92 ILE A C 1
ATOM 776 O O . ILE A 1 92 ? -17.234 7.348 31.508 1.00 95.69 92 ILE A O 1
ATOM 780 N N . LYS A 1 93 ? -17.219 5.768 29.900 1.00 93.25 93 LYS A N 1
ATOM 781 C CA . LYS A 1 93 ? -17.720 4.692 30.768 1.00 93.25 93 LYS A CA 1
ATOM 782 C C . LYS A 1 93 ? -16.782 4.428 31.944 1.00 93.25 93 LYS A C 1
ATOM 784 O O . LYS A 1 93 ? -17.243 4.259 33.068 1.00 93.25 93 LYS A O 1
ATOM 789 N N . SER A 1 94 ? -15.468 4.479 31.727 1.00 92.56 94 SER A N 1
ATOM 790 C CA . SER A 1 94 ? -14.469 4.306 32.791 1.00 92.56 94 SER A CA 1
ATOM 791 C C . SER A 1 94 ? -14.580 5.380 33.879 1.00 92.56 94 SER A C 1
ATOM 793 O O . SER A 1 94 ? -14.503 5.069 35.070 1.00 92.56 94 SER A O 1
ATOM 795 N N . LYS A 1 95 ? -14.824 6.641 33.492 1.00 94.31 95 LYS A N 1
ATOM 796 C CA . LYS A 1 95 ? -15.080 7.736 34.443 1.00 94.31 95 LYS A CA 1
ATOM 797 C C . LYS A 1 95 ? -16.381 7.520 35.217 1.00 94.31 95 LYS A C 1
ATOM 799 O O . LYS A 1 95 ? -16.403 7.732 36.430 1.00 94.31 95 LYS A O 1
ATOM 804 N N . GLU A 1 96 ? -17.437 7.070 34.543 1.00 93.06 96 GLU A N 1
ATOM 805 C CA . GLU A 1 96 ? -18.730 6.809 35.181 1.00 93.06 96 GLU A CA 1
ATOM 806 C C . GLU A 1 96 ? -18.662 5.643 36.177 1.00 93.06 96 GLU A C 1
ATOM 808 O O . GLU A 1 96 ? -19.148 5.771 37.300 1.00 93.06 96 GLU A O 1
ATOM 813 N N . ILE A 1 97 ? -17.957 4.558 35.835 1.00 93.06 97 ILE A N 1
ATOM 814 C CA . ILE A 1 97 ? -17.679 3.443 36.755 1.00 93.06 97 ILE A CA 1
ATOM 815 C C . ILE A 1 97 ? -16.968 3.948 38.015 1.00 93.06 97 ILE A C 1
ATOM 817 O O . ILE A 1 97 ? -17.355 3.586 39.126 1.00 93.06 97 ILE A O 1
ATOM 821 N N . GLY A 1 98 ? -15.945 4.798 37.870 1.00 92.31 98 GLY A N 1
ATOM 822 C CA . GLY A 1 98 ? -15.241 5.388 39.013 1.00 92.31 98 GLY A CA 1
ATOM 823 C C . GLY A 1 98 ? -16.158 6.235 39.903 1.00 92.31 98 GLY A C 1
ATOM 824 O O . GLY A 1 98 ? -16.099 6.134 41.130 1.00 92.31 98 GLY A O 1
ATOM 825 N N . ARG A 1 99 ? -17.047 7.027 39.289 1.00 93.62 99 ARG A N 1
ATOM 826 C CA . ARG A 1 99 ? -18.030 7.873 39.983 1.00 93.62 99 ARG A CA 1
ATOM 827 C C . ARG A 1 99 ? -19.104 7.065 40.716 1.00 93.62 99 ARG A C 1
ATOM 829 O O . ARG A 1 99 ? -19.541 7.479 41.785 1.00 93.62 99 ARG A O 1
ATOM 836 N N . LEU A 1 100 ? -19.556 5.947 40.153 1.00 91.94 100 LEU A N 1
ATOM 837 C CA . LEU A 1 100 ? -20.565 5.087 40.776 1.00 91.94 100 LEU A CA 1
ATOM 838 C C . LEU A 1 100 ? -19.967 4.223 41.886 1.00 91.94 100 LEU A C 1
ATOM 840 O O . LEU A 1 100 ? -20.547 4.153 42.968 1.00 91.94 100 LEU A O 1
ATOM 844 N N . LYS A 1 101 ? -18.765 3.665 41.679 1.00 90.50 101 LYS A N 1
ATOM 845 C CA . LYS A 1 101 ? -18.040 2.925 42.725 1.00 90.50 101 LYS A CA 1
ATOM 846 C C . LYS A 1 101 ? -17.790 3.777 43.968 1.00 90.50 101 LYS A C 1
ATOM 848 O O . LYS A 1 101 ? -17.967 3.286 45.077 1.00 90.50 101 LYS A O 1
ATOM 853 N N . SER A 1 102 ? -17.431 5.055 43.809 1.00 90.69 102 SER A N 1
ATOM 854 C CA . SER A 1 102 ? -17.219 5.959 44.953 1.00 90.69 102 SER A CA 1
ATOM 855 C C . SER A 1 102 ? -18.504 6.302 45.713 1.00 90.69 102 SER A C 1
ATOM 857 O O . SER A 1 102 ? -18.439 6.682 46.879 1.00 90.69 102 SER A O 1
ATOM 859 N N . LYS A 1 103 ? -19.670 6.130 45.081 1.00 92.25 103 LYS A N 1
ATOM 860 C CA . LYS A 1 103 ? -20.996 6.293 45.692 1.00 92.25 103 LYS A CA 1
ATOM 861 C C . LYS A 1 103 ? -21.599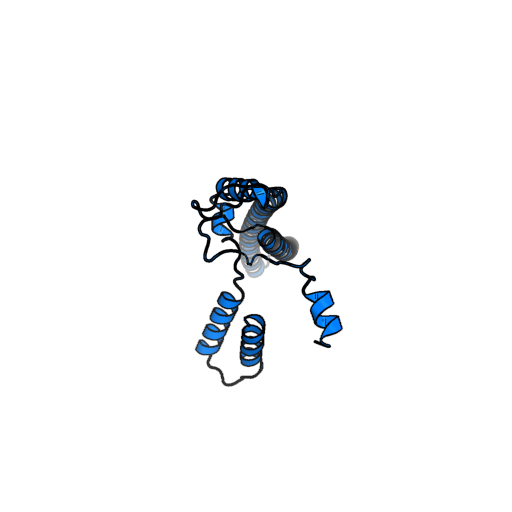 4.977 46.200 1.00 92.25 103 LYS A C 1
ATOM 863 O O . LYS A 1 103 ? -22.736 4.989 46.659 1.00 92.25 103 LYS A O 1
ATOM 868 N N . GLY A 1 104 ? -20.873 3.858 46.107 1.00 88.44 104 GLY A N 1
ATOM 869 C CA . GLY A 1 104 ? -21.371 2.531 46.487 1.00 88.44 104 GLY A CA 1
ATOM 870 C C . GLY A 1 104 ? -22.459 1.974 45.560 1.00 88.44 104 GLY A C 1
ATOM 871 O O . GLY A 1 104 ? -23.229 1.119 45.985 1.00 88.44 104 GLY A O 1
ATOM 872 N N . GLY A 1 105 ? -22.558 2.476 44.324 1.00 87.81 105 GLY A N 1
ATOM 873 C CA . GLY A 1 105 ? -23.525 2.005 43.330 1.00 87.81 105 GLY A CA 1
ATOM 874 C C . GLY A 1 105 ? -23.082 0.727 42.611 1.00 87.81 105 GLY A C 1
ATOM 875 O O . GLY A 1 105 ? -21.893 0.405 42.571 1.00 87.81 105 GLY A O 1
ATOM 876 N N . ASP A 1 106 ? -24.045 0.028 42.008 1.00 91.12 106 ASP A N 1
ATOM 877 C C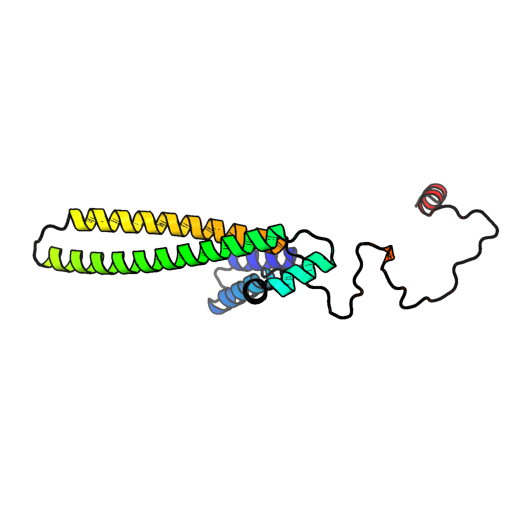A . ASP A 1 106 ? -23.788 -1.117 41.132 1.00 91.12 106 ASP A CA 1
ATOM 878 C C . ASP A 1 106 ? -23.188 -0.657 39.791 1.00 91.12 106 ASP A C 1
ATOM 880 O O . ASP A 1 106 ? -23.597 0.350 39.209 1.00 91.12 106 ASP A O 1
ATOM 884 N N . VAL A 1 107 ? -22.178 -1.383 39.322 1.00 92.94 107 VAL A N 1
ATOM 885 C CA . VAL A 1 107 ? -21.415 -1.096 38.102 1.00 92.94 107 VAL A CA 1
ATOM 886 C C . VAL A 1 107 ? -21.219 -2.335 37.233 1.00 92.94 107 VAL A C 1
ATOM 888 O O . VAL A 1 107 ? -20.430 -2.290 36.288 1.00 92.94 107 VAL A O 1
ATOM 891 N N . GLU A 1 108 ? -21.872 -3.453 37.549 1.00 92.25 108 GLU A N 1
ATOM 892 C CA . GLU A 1 108 ? -21.602 -4.724 36.881 1.00 92.25 108 GLU A CA 1
ATOM 893 C C . GLU A 1 108 ? -21.913 -4.673 35.376 1.00 92.25 108 GLU A C 1
ATOM 895 O O . GLU A 1 108 ? -21.103 -5.122 34.559 1.00 92.25 108 GLU A O 1
ATOM 900 N N . ASP A 1 109 ? -23.019 -4.034 34.993 1.00 91.12 109 ASP A N 1
ATOM 901 C CA . ASP A 1 109 ? -23.390 -3.849 33.586 1.00 91.12 109 ASP A CA 1
ATOM 902 C C . ASP A 1 109 ? -22.423 -2.915 32.848 1.00 91.12 109 ASP A C 1
ATOM 904 O O . ASP A 1 109 ? -21.969 -3.231 31.747 1.00 91.12 109 ASP A O 1
ATOM 908 N N . LEU A 1 110 ? -21.996 -1.821 33.488 1.00 90.75 110 LEU A N 1
ATOM 909 C CA . LEU A 1 110 ? -21.001 -0.909 32.914 1.00 90.75 110 LEU A CA 1
ATOM 910 C C . LEU A 1 110 ? -19.636 -1.582 32.735 1.00 90.75 110 LEU A C 1
ATOM 912 O O . LEU A 1 110 ? -18.942 -1.319 31.755 1.00 90.75 110 LEU A O 1
ATOM 916 N N . LEU A 1 111 ? -19.236 -2.467 33.653 1.00 92.06 111 LEU A N 1
ATOM 917 C CA . LEU A 1 111 ? -18.012 -3.258 33.513 1.00 92.06 111 LEU A CA 1
ATOM 918 C C . LEU A 1 111 ? -18.111 -4.244 32.344 1.00 92.06 111 LEU A C 1
ATOM 920 O O . LEU A 1 111 ? -17.143 -4.390 31.594 1.00 92.06 111 LEU A O 1
ATOM 924 N N . LYS A 1 112 ? -19.270 -4.891 32.157 1.00 94.69 112 LYS A N 1
ATOM 925 C CA . LYS A 1 112 ? -19.523 -5.777 31.009 1.00 94.69 112 LYS A CA 1
ATOM 926 C C . LYS A 1 112 ? -19.462 -5.007 29.690 1.00 94.69 112 LYS A C 1
ATOM 928 O O . LYS A 1 112 ? -18.842 -5.485 28.742 1.00 94.69 112 LYS A O 1
ATOM 933 N N . GLU A 1 113 ? -20.057 -3.820 29.623 1.00 93.19 113 GLU A N 1
ATOM 934 C CA . GLU A 1 113 ? -20.005 -2.958 28.437 1.00 93.19 113 GLU A CA 1
ATOM 935 C C . GLU A 1 113 ? -18.591 -2.452 28.141 1.00 93.19 113 GLU A C 1
ATOM 937 O O . GLU A 1 113 ? -18.126 -2.588 27.012 1.00 93.19 113 GLU A O 1
ATOM 942 N N . SER A 1 114 ? -17.869 -1.944 29.146 1.00 94.06 114 SER A N 1
ATOM 943 C CA . SER A 1 114 ? -16.475 -1.513 28.981 1.00 94.06 114 SER A CA 1
ATOM 944 C C . SER A 1 114 ? -15.581 -2.648 28.491 1.00 94.06 114 SER A C 1
ATOM 946 O O . SER A 1 114 ? -14.728 -2.426 27.638 1.00 94.06 114 SER A O 1
ATOM 948 N N . LYS A 1 115 ? -15.798 -3.879 28.974 1.00 95.44 115 LYS A N 1
ATOM 949 C CA . LYS A 1 115 ? -15.064 -5.047 28.480 1.00 95.44 115 LYS A CA 1
ATOM 950 C C . LYS A 1 115 ? -15.349 -5.315 26.999 1.00 95.44 115 LYS A C 1
ATOM 952 O O . LYS A 1 115 ? -14.406 -5.485 26.239 1.00 95.44 115 LYS A O 1
ATOM 957 N N . LYS A 1 116 ? -16.619 -5.278 26.575 1.00 95.81 116 LYS A N 1
ATOM 958 C CA . LYS A 1 116 ? -16.991 -5.438 25.156 1.00 95.81 116 LYS A CA 1
ATOM 959 C C . LYS A 1 116 ? -16.345 -4.376 24.263 1.00 95.81 116 LYS A C 1
ATOM 961 O O . LYS A 1 116 ? -15.912 -4.700 23.162 1.00 95.81 116 LYS A O 1
ATOM 966 N N . LEU A 1 117 ? -16.279 -3.126 24.728 1.00 95.69 117 LEU A N 1
ATOM 967 C CA . LEU A 1 117 ? -15.606 -2.047 24.001 1.00 95.69 117 LEU A CA 1
ATOM 968 C C . LEU A 1 117 ? -14.102 -2.307 23.876 1.00 95.69 117 LEU A C 1
ATOM 970 O O . LEU A 1 117 ? -13.567 -2.181 22.779 1.00 95.69 117 LEU A O 1
ATOM 974 N N . SER A 1 118 ? -13.432 -2.706 24.963 1.00 96.00 118 SER A N 1
ATOM 975 C CA . SER A 1 118 ? -12.009 -3.066 24.922 1.00 96.00 118 SER A CA 1
ATOM 976 C C . SER A 1 118 ? -11.736 -4.226 23.966 1.00 96.00 118 SER A C 1
ATOM 978 O O . SER A 1 118 ? -10.857 -4.108 23.119 1.00 96.00 118 SER A O 1
ATOM 980 N N . ASP A 1 119 ? -12.527 -5.301 24.042 1.00 97.38 119 ASP A N 1
ATOM 981 C CA . ASP A 1 119 ? -12.378 -6.463 23.160 1.00 97.38 119 ASP A CA 1
ATOM 982 C C . ASP A 1 119 ? -12.553 -6.051 21.680 1.00 97.38 119 ASP A C 1
ATOM 984 O O . ASP A 1 119 ? -11.777 -6.449 20.812 1.00 97.38 119 ASP A O 1
ATOM 988 N N . ARG A 1 120 ? -13.525 -5.172 21.385 1.00 97.19 120 ARG A N 1
ATOM 989 C CA . ARG A 1 120 ? -13.743 -4.637 20.032 1.00 97.19 120 ARG A CA 1
ATOM 990 C C . ARG A 1 120 ? -12.583 -3.764 19.547 1.00 97.19 120 ARG A C 1
ATOM 992 O O . ARG A 1 120 ? -12.215 -3.863 18.377 1.00 97.19 120 ARG A O 1
ATOM 999 N N . ILE A 1 121 ? -12.026 -2.916 20.412 1.00 96.88 121 ILE A N 1
ATOM 1000 C CA . ILE A 1 121 ? -10.849 -2.095 20.092 1.00 96.88 121 ILE A CA 1
ATOM 1001 C C . ILE A 1 121 ? -9.663 -3.000 19.747 1.00 96.88 121 ILE A C 1
ATOM 1003 O O . ILE A 1 121 ? -9.021 -2.779 18.723 1.00 96.88 121 ILE A O 1
ATOM 1007 N N . ASP A 1 122 ? -9.414 -4.043 20.542 1.00 97.25 122 ASP A N 1
ATOM 1008 C CA . ASP A 1 122 ? -8.307 -4.976 20.315 1.00 97.25 122 ASP A CA 1
ATOM 1009 C C . ASP A 1 122 ? -8.437 -5.717 18.975 1.00 97.25 122 ASP A C 1
ATOM 1011 O O . ASP A 1 122 ? -7.444 -5.925 18.271 1.00 97.25 122 ASP A O 1
ATOM 1015 N N . ASP A 1 123 ? -9.655 -6.101 18.590 1.00 97.94 123 ASP A N 1
ATOM 1016 C CA . ASP A 1 123 ? -9.916 -6.743 17.300 1.00 97.94 123 ASP A CA 1
ATOM 1017 C C . ASP A 1 123 ? -9.728 -5.781 16.119 1.00 97.94 123 ASP A C 1
ATOM 1019 O O . ASP A 1 123 ? -9.122 -6.147 15.107 1.00 97.94 123 ASP A O 1
ATOM 1023 N N . LEU A 1 124 ? -10.186 -4.534 16.249 1.00 97.25 124 LEU A N 1
ATOM 1024 C CA . LEU A 1 124 ? -9.976 -3.505 15.231 1.00 97.25 124 LEU A CA 1
ATOM 1025 C C . LEU A 1 124 ? -8.498 -3.123 15.093 1.00 97.25 124 LEU A C 1
ATOM 1027 O O . LEU A 1 124 ? -8.029 -2.957 13.971 1.00 97.25 124 LEU A O 1
ATOM 1031 N N . ASP A 1 125 ? -7.744 -3.050 16.191 1.00 94.81 125 ASP A N 1
ATOM 1032 C CA . ASP A 1 125 ? -6.306 -2.761 16.170 1.00 94.81 125 ASP A CA 1
ATOM 1033 C C . ASP A 1 125 ? -5.510 -3.899 15.497 1.00 94.81 125 ASP A C 1
ATOM 1035 O O . ASP A 1 125 ? -4.518 -3.646 14.805 1.00 94.81 125 ASP A O 1
ATOM 1039 N N . LYS A 1 126 ? -5.937 -5.165 15.637 1.00 96.75 126 LYS A N 1
ATOM 1040 C CA . LYS A 1 126 ? -5.362 -6.290 14.870 1.00 96.75 126 LYS A CA 1
ATOM 1041 C C . LYS A 1 126 ? -5.681 -6.170 13.383 1.00 96.75 126 LYS A C 1
ATOM 1043 O O . LYS A 1 126 ? -4.764 -6.253 12.566 1.00 96.75 126 LYS A O 1
ATOM 1048 N N . LYS A 1 127 ? -6.948 -5.913 13.046 1.00 96.12 127 LYS A N 1
ATOM 1049 C CA . LYS A 1 127 ? -7.387 -5.721 11.659 1.00 96.12 127 LYS A CA 1
ATOM 1050 C C . LYS A 1 127 ? -6.655 -4.553 10.997 1.00 96.12 127 LYS A C 1
ATOM 1052 O O . LYS A 1 127 ? -6.222 -4.664 9.856 1.00 96.12 127 LYS A O 1
ATOM 1057 N N . LEU A 1 128 ? -6.450 -3.454 11.722 1.00 95.44 128 LEU A N 1
ATOM 1058 C CA . LEU A 1 128 ? -5.705 -2.295 11.239 1.00 95.44 128 LEU A CA 1
ATOM 1059 C C . LEU A 1 128 ? -4.278 -2.680 10.833 1.00 95.44 128 LEU A C 1
ATOM 1061 O O . LEU A 1 128 ? -3.832 -2.307 9.754 1.00 95.44 128 LEU A O 1
ATOM 1065 N N . LYS A 1 129 ? -3.584 -3.482 11.650 1.00 93.38 129 LYS A N 1
ATOM 1066 C CA . LYS A 1 129 ? -2.230 -3.973 11.334 1.00 93.38 129 LYS A CA 1
ATOM 1067 C C . LYS A 1 129 ? -2.191 -4.898 10.118 1.00 93.38 129 LYS A C 1
ATOM 1069 O O . LYS A 1 129 ? -1.159 -4.997 9.461 1.00 93.38 129 LYS A O 1
ATOM 1074 N N . GLU A 1 130 ? -3.255 -5.646 9.856 1.00 95.06 130 GLU A N 1
ATOM 1075 C CA . GLU A 1 130 ? -3.374 -6.470 8.647 1.00 95.06 130 GLU A CA 1
ATOM 1076 C C . GLU A 1 130 ? -3.566 -5.584 7.417 1.00 95.06 130 GLU A C 1
ATOM 1078 O O . GLU A 1 130 ? -2.759 -5.653 6.495 1.00 95.06 130 GLU A O 1
ATOM 1083 N N . VAL A 1 131 ? -4.522 -4.654 7.471 1.00 94.62 131 VAL A N 1
ATOM 1084 C CA . VAL A 1 131 ? -4.784 -3.687 6.393 1.00 94.62 131 VAL A CA 1
ATOM 1085 C C . VAL A 1 131 ? -3.548 -2.838 6.077 1.00 94.62 131 VAL A C 1
ATOM 1087 O O . VAL A 1 131 ? -3.240 -2.604 4.913 1.00 94.62 131 VAL A O 1
ATOM 1090 N N . GLU A 1 132 ? -2.801 -2.386 7.087 1.00 91.00 132 GLU A N 1
ATOM 1091 C CA . GLU A 1 132 ? -1.573 -1.610 6.874 1.00 91.00 132 GLU A CA 1
ATOM 1092 C C . GLU A 1 132 ? -0.464 -2.422 6.200 1.00 91.00 132 GLU A C 1
ATOM 1094 O O . GLU A 1 132 ? 0.273 -1.872 5.384 1.00 91.00 132 GLU A O 1
ATOM 1099 N N . ARG A 1 133 ? -0.364 -3.724 6.492 1.00 92.00 133 ARG A N 1
ATOM 1100 C CA . ARG A 1 133 ? 0.578 -4.613 5.800 1.00 92.00 133 ARG A CA 1
ATOM 1101 C C . ARG A 1 133 ? 0.174 -4.817 4.345 1.00 92.00 133 ARG A C 1
ATOM 1103 O O . ARG A 1 133 ? 0.997 -4.597 3.466 1.00 92.00 133 ARG A O 1
ATOM 1110 N N . GLU A 1 134 ? -1.096 -5.121 4.090 1.00 92.94 134 GLU A N 1
ATOM 1111 C CA . GLU A 1 134 ? -1.612 -5.284 2.725 1.00 92.94 134 GLU A CA 1
ATOM 1112 C C . GLU A 1 134 ? -1.455 -4.009 1.880 1.00 92.94 134 GLU A C 1
ATOM 1114 O O . GLU A 1 134 ? -1.136 -4.082 0.694 1.00 92.94 134 GLU A O 1
ATOM 1119 N N . LEU A 1 135 ? -1.620 -2.827 2.485 1.00 92.62 135 LEU A N 1
ATOM 1120 C CA . LEU A 1 135 ? -1.375 -1.547 1.815 1.00 92.62 135 LEU A CA 1
ATOM 1121 C C . LEU A 1 135 ? 0.084 -1.379 1.382 1.00 92.62 135 LEU A C 1
ATOM 1123 O O . LEU A 1 135 ? 0.334 -0.889 0.280 1.00 92.62 135 LEU A O 1
ATOM 1127 N N . ILE A 1 136 ? 1.038 -1.764 2.234 1.00 89.69 136 ILE A N 1
ATOM 1128 C CA . ILE A 1 136 ? 2.467 -1.719 1.902 1.00 89.69 136 ILE A CA 1
ATOM 1129 C C . ILE A 1 136 ? 2.761 -2.706 0.770 1.00 89.69 136 ILE A C 1
ATOM 1131 O O . ILE A 1 136 ? 3.380 -2.321 -0.223 1.00 89.69 136 ILE A O 1
ATOM 1135 N N . ASP A 1 137 ? 2.254 -3.934 0.873 1.00 90.75 137 ASP A N 1
ATOM 1136 C CA . ASP A 1 137 ? 2.453 -4.972 -0.140 1.00 90.75 137 ASP A CA 1
ATOM 1137 C C . ASP A 1 137 ? 1.900 -4.542 -1.507 1.00 90.75 137 ASP A C 1
ATOM 1139 O O . ASP A 1 137 ? 2.572 -4.686 -2.528 1.00 90.75 137 ASP A O 1
ATOM 1143 N N . LEU A 1 138 ? 0.710 -3.937 -1.548 1.00 91.44 138 LEU A N 1
ATOM 1144 C CA . LEU A 1 138 ? 0.140 -3.405 -2.788 1.00 91.44 138 LEU A CA 1
ATOM 1145 C C . LEU A 1 138 ? 0.942 -2.231 -3.334 1.00 91.44 138 LEU A C 1
ATOM 1147 O O . LEU A 1 138 ? 1.198 -2.180 -4.538 1.00 91.44 138 LEU A O 1
ATOM 1151 N N . ALA A 1 139 ? 1.372 -1.310 -2.474 1.00 89.75 139 ALA A N 1
ATOM 1152 C CA . ALA A 1 139 ? 2.172 -0.175 -2.904 1.00 89.75 139 ALA A CA 1
ATOM 1153 C C . ALA A 1 139 ? 3.522 -0.614 -3.503 1.00 89.75 139 ALA A C 1
ATOM 1155 O O . ALA A 1 139 ? 4.009 0.044 -4.421 1.00 89.75 139 ALA A O 1
ATOM 1156 N N . LEU A 1 140 ? 4.095 -1.743 -3.063 1.00 89.38 140 LEU A N 1
ATOM 1157 C CA . LEU A 1 140 ? 5.313 -2.323 -3.652 1.00 89.38 140 LEU A CA 1
ATOM 1158 C C . LEU A 1 140 ? 5.102 -2.810 -5.091 1.00 89.38 140 LEU A C 1
ATOM 1160 O O . LEU A 1 140 ? 6.050 -2.860 -5.874 1.00 89.38 140 LEU A O 1
ATOM 1164 N N . THR A 1 141 ? 3.866 -3.151 -5.460 1.00 89.62 141 THR A N 1
ATOM 1165 C CA . THR A 1 141 ? 3.534 -3.572 -6.830 1.00 89.62 141 THR A CA 1
ATOM 1166 C C . THR A 1 141 ? 3.324 -2.401 -7.788 1.00 89.62 141 THR A C 1
ATOM 1168 O O . THR A 1 141 ? 3.301 -2.603 -9.003 1.00 89.62 141 THR A O 1
ATOM 1171 N N . ILE A 1 142 ? 3.164 -1.179 -7.270 1.00 89.88 142 ILE A N 1
ATOM 1172 C CA . ILE A 1 142 ? 2.900 0.003 -8.090 1.00 89.88 142 ILE A CA 1
ATOM 1173 C C . ILE A 1 142 ? 4.222 0.486 -8.712 1.00 89.88 142 ILE A C 1
ATOM 1175 O O . ILE A 1 142 ? 5.157 0.841 -7.988 1.00 89.88 142 ILE A O 1
ATOM 1179 N N . PRO A 1 143 ? 4.335 0.529 -10.054 1.00 88.81 143 PRO A N 1
ATOM 1180 C CA . PRO A 1 143 ? 5.554 0.965 -10.718 1.00 88.81 143 PRO A CA 1
ATOM 1181 C C . PRO A 1 143 ? 5.827 2.455 -10.489 1.00 88.81 143 PRO A C 1
ATOM 1183 O O . PRO A 1 143 ? 4.919 3.263 -10.300 1.00 88.81 143 PRO A O 1
ATOM 1186 N N . ASN A 1 144 ? 7.099 2.842 -10.599 1.00 89.88 144 ASN A N 1
ATOM 1187 C CA . ASN A 1 144 ? 7.480 4.252 -10.549 1.00 89.88 144 ASN A CA 1
ATOM 1188 C C . ASN A 1 144 ? 6.898 5.046 -11.738 1.00 89.88 144 ASN A C 1
ATOM 1190 O O . ASN A 1 144 ? 6.776 4.521 -12.849 1.00 89.88 144 ASN A O 1
ATOM 1194 N N . ILE A 1 145 ? 6.625 6.332 -11.521 1.00 91.69 145 ILE A N 1
ATOM 1195 C CA . ILE A 1 145 ? 6.106 7.249 -12.538 1.00 91.69 145 ILE A CA 1
ATOM 1196 C C . ILE A 1 145 ? 7.226 7.564 -13.547 1.00 91.69 145 ILE A C 1
ATOM 1198 O O . ILE A 1 145 ? 8.289 8.043 -13.142 1.00 91.69 145 ILE A O 1
ATOM 1202 N N . PRO A 1 146 ? 7.046 7.287 -14.856 1.00 90.69 146 PRO A N 1
ATOM 1203 C CA . PRO A 1 146 ? 7.994 7.721 -15.878 1.00 90.69 146 PRO A CA 1
ATOM 1204 C C . PRO A 1 146 ? 8.153 9.244 -15.872 1.00 90.69 146 PRO A C 1
ATOM 1206 O O . PRO A 1 146 ? 7.168 9.970 -15.753 1.00 90.69 146 PRO A O 1
ATOM 1209 N N . HIS A 1 147 ? 9.383 9.727 -16.045 1.00 91.56 147 HIS A N 1
ATOM 1210 C CA . HIS A 1 147 ? 9.624 11.156 -16.235 1.00 91.56 147 HIS A CA 1
ATOM 1211 C C . HIS A 1 147 ? 8.968 11.643 -17.538 1.00 91.56 147 HIS A C 1
ATOM 1213 O O . HIS A 1 147 ? 8.875 10.888 -18.503 1.00 91.56 147 HIS A O 1
ATOM 1219 N N . GLU A 1 148 ? 8.557 12.910 -17.593 1.00 89.56 148 GLU A N 1
ATOM 1220 C CA . GLU A 1 148 ? 7.837 13.494 -18.739 1.00 89.56 148 GLU A CA 1
ATOM 1221 C C . GLU A 1 148 ? 8.618 13.418 -20.058 1.00 89.56 148 GLU A C 1
ATOM 1223 O O . GLU A 1 148 ? 8.032 13.364 -21.134 1.00 89.56 148 GLU A O 1
ATOM 1228 N N . SER A 1 149 ? 9.950 13.371 -19.978 1.00 91.88 149 SER A N 1
ATOM 1229 C CA . SER A 1 149 ? 10.836 13.232 -21.139 1.00 91.88 149 SER A CA 1
ATOM 1230 C C . SER A 1 149 ? 10.930 11.805 -21.691 1.00 91.88 149 SER A C 1
ATOM 1232 O O . SER A 1 149 ? 11.631 11.593 -22.679 1.00 91.88 149 SER A O 1
ATOM 1234 N N . VAL A 1 150 ? 10.334 10.810 -21.026 1.00 90.69 150 VAL A N 1
ATOM 1235 C CA . VAL A 1 150 ? 10.401 9.407 -21.451 1.00 90.69 150 VAL A CA 1
ATOM 1236 C C . VAL A 1 150 ? 9.378 9.179 -22.569 1.00 90.69 150 VAL A C 1
ATOM 1238 O O . VAL A 1 150 ? 8.191 9.430 -22.350 1.00 90.69 150 VAL A O 1
ATOM 1241 N N . PRO A 1 151 ? 9.799 8.690 -23.751 1.00 89.06 151 PRO A N 1
ATOM 1242 C CA . PRO A 1 151 ? 8.876 8.349 -24.827 1.00 89.06 151 PRO A CA 1
ATOM 1243 C C . PRO A 1 151 ? 7.854 7.307 -24.366 1.00 89.06 151 PRO A C 1
ATOM 1245 O O . PRO A 1 151 ? 8.201 6.345 -23.680 1.00 89.06 151 PRO A O 1
ATOM 1248 N N . VAL A 1 152 ? 6.592 7.491 -24.751 1.00 89.12 152 VAL A N 1
ATOM 1249 C CA . VAL A 1 152 ? 5.537 6.508 -24.478 1.00 89.12 152 VAL A CA 1
ATOM 1250 C C . VAL A 1 152 ? 5.646 5.373 -25.491 1.00 89.12 152 VAL A C 1
ATOM 1252 O O . VAL A 1 152 ? 5.702 5.617 -26.694 1.00 89.12 152 VAL A O 1
ATOM 1255 N N . GLY A 1 153 ? 5.647 4.137 -24.999 1.00 87.56 153 GLY A N 1
ATOM 1256 C CA . GLY A 1 153 ? 5.810 2.941 -25.812 1.00 87.56 153 GLY A CA 1
ATOM 1257 C C . GLY A 1 153 ? 5.304 1.701 -25.090 1.00 87.56 153 GLY A C 1
ATOM 1258 O O . GLY A 1 153 ? 5.431 1.607 -23.872 1.00 87.56 153 GLY A O 1
ATOM 1259 N N . LEU A 1 154 ? 4.713 0.768 -25.839 1.00 84.44 154 LEU A N 1
ATOM 1260 C CA . LEU A 1 154 ? 4.229 -0.505 -25.292 1.00 84.44 154 LEU A CA 1
ATOM 1261 C C . LEU A 1 154 ? 5.345 -1.550 -25.187 1.00 84.44 154 LEU A C 1
ATOM 1263 O O . LEU A 1 154 ? 5.307 -2.401 -24.304 1.00 84.44 154 LEU A O 1
ATOM 1267 N N . ASP A 1 155 ? 6.318 -1.489 -26.093 1.00 85.81 155 ASP A N 1
ATOM 1268 C CA . ASP A 1 155 ? 7.405 -2.450 -26.214 1.00 85.81 155 ASP A CA 1
ATOM 1269 C C . ASP A 1 155 ? 8.718 -1.773 -26.645 1.00 85.81 155 ASP A C 1
ATOM 1271 O O . ASP A 1 155 ? 8.826 -0.549 -26.776 1.00 85.81 155 ASP A O 1
ATOM 1275 N N . ASP A 1 156 ? 9.743 -2.596 -26.849 1.00 88.81 156 ASP A N 1
ATOM 1276 C CA . ASP A 1 156 ? 11.086 -2.184 -27.238 1.00 88.81 156 ASP A CA 1
ATOM 1277 C C . ASP A 1 156 ? 11.160 -1.515 -28.619 1.00 88.81 156 ASP A C 1
ATOM 1279 O O . ASP A 1 156 ? 12.115 -0.785 -28.887 1.00 88.81 156 ASP A O 1
ATOM 1283 N N . LYS A 1 157 ? 10.145 -1.683 -29.474 1.00 91.62 157 LYS A N 1
ATOM 1284 C CA . LYS A 1 157 ? 10.083 -1.047 -30.800 1.00 91.62 157 LYS A CA 1
ATOM 1285 C C . LYS A 1 157 ? 9.822 0.452 -30.725 1.00 91.62 157 LYS A C 1
ATOM 1287 O O . LYS A 1 157 ? 10.117 1.167 -31.677 1.00 91.62 157 LYS A O 1
ATOM 1292 N N . ALA A 1 158 ? 9.280 0.931 -29.608 1.00 90.38 158 ALA A N 1
ATOM 1293 C CA . ALA A 1 158 ? 9.089 2.354 -29.353 1.00 90.38 158 ALA A CA 1
ATOM 1294 C C . ALA A 1 158 ? 10.359 3.047 -28.822 1.00 90.38 158 ALA A C 1
ATOM 1296 O O . ALA A 1 158 ? 10.361 4.267 -28.635 1.00 90.38 158 ALA A O 1
ATOM 1297 N N . ASN A 1 159 ? 11.442 2.300 -28.573 1.00 93.50 159 ASN A N 1
ATOM 1298 C CA . ASN A 1 159 ? 12.695 2.878 -28.102 1.00 93.50 159 ASN A CA 1
ATOM 1299 C C . ASN A 1 159 ? 13.331 3.761 -29.182 1.00 93.50 159 ASN A C 1
ATOM 1301 O O . ASN A 1 159 ? 13.536 3.345 -30.321 1.00 93.50 159 ASN A O 1
ATOM 1305 N N . VAL A 1 160 ? 13.702 4.980 -28.794 1.00 93.88 160 VAL A N 1
ATOM 1306 C CA . VAL A 1 160 ? 14.339 5.949 -29.689 1.00 93.88 160 VAL A CA 1
ATOM 1307 C C . VAL A 1 160 ? 15.856 5.888 -29.517 1.00 93.88 160 VAL A C 1
ATOM 1309 O O . VAL A 1 160 ? 16.377 6.119 -28.424 1.00 93.88 160 VAL A O 1
ATOM 1312 N N . GLU A 1 161 ? 16.585 5.608 -30.600 1.00 94.19 161 GLU A N 1
ATOM 1313 C CA . GLU A 1 161 ? 18.048 5.695 -30.608 1.00 94.19 161 GLU A CA 1
ATOM 1314 C C . GLU A 1 161 ? 18.479 7.168 -30.533 1.00 94.19 161 GLU A C 1
ATOM 1316 O O . GLU A 1 161 ? 18.314 7.931 -31.481 1.00 94.19 161 GLU A O 1
ATOM 1321 N N . ILE A 1 162 ? 19.042 7.577 -29.393 1.00 95.94 162 ILE A N 1
ATOM 1322 C CA . ILE A 1 162 ? 19.471 8.970 -29.178 1.00 95.94 162 ILE A CA 1
ATOM 1323 C C . ILE A 1 162 ? 20.819 9.261 -29.845 1.00 95.94 162 ILE A C 1
ATOM 1325 O O . ILE A 1 162 ? 21.059 10.368 -30.323 1.00 95.94 162 ILE A O 1
ATOM 1329 N N . ARG A 1 163 ? 21.732 8.284 -29.851 1.00 95.81 163 ARG A N 1
ATOM 1330 C CA . ARG A 1 163 ? 23.061 8.425 -30.452 1.00 95.81 163 ARG A CA 1
ATOM 1331 C C . ARG A 1 163 ? 23.649 7.073 -30.836 1.00 95.81 163 ARG A C 1
ATOM 1333 O O . ARG A 1 163 ? 23.493 6.102 -30.100 1.00 95.81 163 ARG A O 1
ATOM 1340 N N . ARG A 1 164 ? 24.442 7.080 -31.907 1.00 95.44 164 ARG A N 1
ATOM 1341 C CA . ARG A 1 164 ? 25.328 5.986 -32.316 1.00 95.44 164 ARG A CA 1
ATOM 1342 C C . ARG A 1 164 ? 26.775 6.445 -32.254 1.00 95.44 164 ARG A C 1
ATOM 1344 O O . ARG A 1 164 ? 27.069 7.592 -32.583 1.00 95.44 164 ARG A O 1
ATOM 1351 N N . TRP A 1 165 ? 27.682 5.556 -31.866 1.00 97.38 165 TRP A N 1
ATOM 1352 C CA . TRP A 1 165 ? 29.115 5.833 -31.908 1.00 97.38 165 TRP A CA 1
ATOM 1353 C C . TRP A 1 165 ? 29.882 4.654 -32.506 1.00 97.38 165 TRP A C 1
ATOM 1355 O O . TRP A 1 165 ? 29.618 3.504 -32.162 1.00 97.38 165 TRP A O 1
ATOM 1365 N N . GLY A 1 166 ? 30.828 4.953 -33.400 1.00 96.31 166 GLY A N 1
ATOM 1366 C CA . GLY A 1 166 ? 31.552 3.951 -34.183 1.00 96.31 166 GLY A CA 1
ATOM 1367 C C . GLY A 1 166 ? 30.732 3.368 -35.340 1.00 96.31 166 GLY A C 1
ATOM 1368 O O . GLY A 1 166 ? 29.626 3.820 -35.644 1.00 96.31 166 GLY A O 1
ATOM 1369 N N . LYS A 1 167 ? 31.301 2.361 -36.006 1.00 94.56 167 LYS A N 1
ATOM 1370 C CA . LYS A 1 167 ? 30.634 1.565 -37.042 1.00 94.56 167 LYS A CA 1
ATOM 1371 C C . LYS A 1 167 ? 30.728 0.086 -36.655 1.00 94.56 167 LYS A C 1
ATOM 1373 O O . LYS A 1 167 ? 31.813 -0.325 -36.235 1.00 94.56 167 LYS A O 1
ATOM 1378 N N . PRO A 1 168 ? 29.638 -0.701 -36.761 1.00 95.19 168 PRO A N 1
ATOM 1379 C CA . PRO A 1 168 ? 29.721 -2.152 -36.621 1.00 95.19 168 PRO A CA 1
ATOM 1380 C C . PRO A 1 168 ? 30.800 -2.720 -37.551 1.00 95.19 168 PRO A C 1
ATOM 1382 O O . PRO A 1 168 ? 30.937 -2.258 -38.683 1.00 95.19 168 PRO A O 1
ATOM 1385 N N . ARG A 1 169 ? 31.589 -3.680 -37.057 1.00 95.88 169 ARG A N 1
ATOM 1386 C CA . ARG A 1 169 ? 32.657 -4.312 -37.839 1.00 95.88 169 ARG A CA 1
ATOM 1387 C C . ARG A 1 169 ? 32.050 -5.104 -38.995 1.00 95.88 169 ARG A C 1
ATOM 1389 O O . ARG A 1 169 ? 31.149 -5.907 -38.777 1.00 95.88 169 ARG A O 1
ATOM 1396 N N . GLU A 1 170 ? 32.585 -4.900 -40.191 1.00 96.19 170 GLU A N 1
ATOM 1397 C CA . GLU A 1 170 ? 32.309 -5.756 -41.342 1.00 96.19 170 GLU A CA 1
ATOM 1398 C C . GLU A 1 170 ? 33.194 -7.004 -41.248 1.00 96.19 170 GLU A C 1
ATOM 1400 O O . GLU A 1 170 ? 34.399 -6.903 -40.989 1.00 96.19 170 GLU A O 1
ATOM 1405 N N . PHE A 1 171 ? 32.580 -8.175 -41.393 1.00 96.19 171 PHE A N 1
ATOM 1406 C CA . PHE A 1 171 ? 33.265 -9.462 -41.369 1.00 96.19 171 PHE A CA 1
ATOM 1407 C C . PHE A 1 171 ? 33.298 -10.040 -42.785 1.00 96.19 171 PHE A C 1
ATOM 1409 O O . PHE A 1 171 ? 32.298 -10.020 -43.496 1.00 96.19 171 PHE A O 1
ATOM 1416 N N . ASP A 1 172 ? 34.456 -10.557 -43.177 1.00 97.06 172 ASP A N 1
ATOM 1417 C CA . ASP A 1 172 ? 34.700 -11.321 -44.404 1.00 97.06 172 ASP A CA 1
ATOM 1418 C C . ASP A 1 172 ? 34.439 -12.831 -44.222 1.00 97.06 172 ASP A C 1
ATOM 1420 O O . ASP A 1 172 ? 34.639 -13.625 -45.141 1.00 97.06 172 ASP A O 1
ATOM 1424 N N . PHE A 1 173 ? 33.962 -13.220 -43.038 1.00 96.00 173 PHE A N 1
ATOM 1425 C CA . PHE A 1 173 ? 33.556 -14.567 -42.646 1.00 96.00 173 PHE A CA 1
ATOM 1426 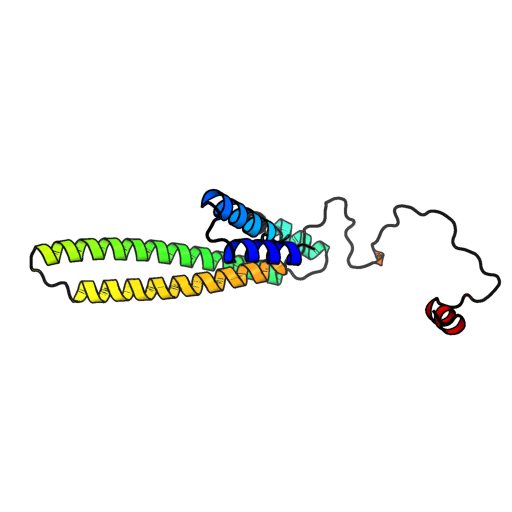C C . PHE A 1 173 ? 32.256 -14.520 -41.828 1.00 96.00 173 PHE A C 1
ATOM 1428 O O . PHE A 1 173 ? 31.892 -13.469 -41.303 1.00 96.00 173 PHE A O 1
ATOM 1435 N N . GLU A 1 174 ? 31.574 -15.659 -41.680 1.00 96.06 174 GLU A N 1
ATOM 1436 C CA . GLU A 1 174 ? 30.392 -15.771 -40.814 1.00 96.06 174 GLU A CA 1
ATOM 1437 C C . GLU A 1 174 ? 30.821 -15.658 -39.336 1.00 96.06 174 GLU A C 1
ATOM 1439 O O . GLU A 1 174 ? 31.542 -16.536 -38.845 1.00 96.06 174 GLU A O 1
ATOM 1444 N N . PRO A 1 175 ? 30.449 -14.588 -38.609 1.00 96.00 175 PRO A N 1
ATOM 1445 C CA . PRO A 1 175 ? 30.899 -14.403 -37.238 1.00 96.00 175 PRO A CA 1
ATOM 1446 C C . PRO A 1 175 ? 30.250 -15.438 -36.314 1.00 96.00 175 PRO A C 1
ATOM 1448 O O . PRO A 1 175 ? 29.028 -15.564 -36.259 1.00 96.00 175 PRO A O 1
ATOM 1451 N N . LEU A 1 176 ? 31.071 -16.144 -35.534 1.00 96.19 176 LEU A N 1
ATOM 1452 C CA . LEU A 1 176 ? 30.568 -17.061 -34.513 1.00 96.19 176 LEU A CA 1
ATOM 1453 C C . LEU A 1 176 ? 30.023 -16.287 -33.303 1.00 96.19 176 LEU A C 1
ATOM 1455 O O . LEU A 1 176 ? 30.580 -15.249 -32.920 1.00 96.19 176 LEU A O 1
ATOM 1459 N N . PRO A 1 177 ? 28.967 -16.789 -32.649 1.00 97.31 177 PRO A N 1
ATOM 1460 C CA . PRO A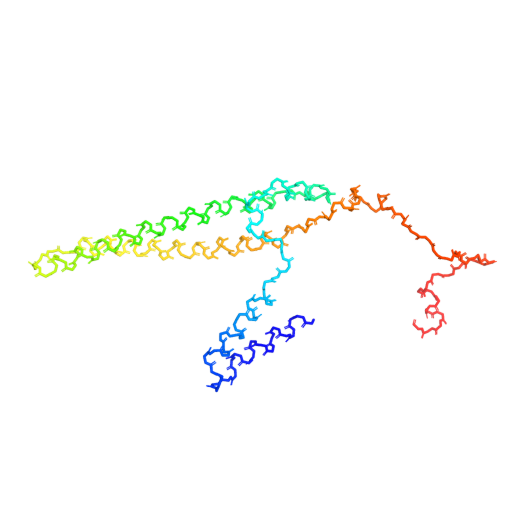 1 177 ? 28.484 -16.198 -31.417 1.00 97.31 177 PRO A CA 1
ATOM 1461 C C . PRO A 1 177 ? 29.483 -16.399 -30.269 1.00 97.31 177 PRO A C 1
ATOM 1463 O O . PRO A 1 177 ? 30.264 -17.352 -30.242 1.00 97.31 177 PRO A O 1
ATOM 1466 N N . HIS A 1 178 ? 29.424 -15.515 -29.269 1.00 96.75 178 HIS A N 1
ATOM 1467 C CA . HIS A 1 178 ? 30.421 -15.480 -28.194 1.00 96.75 178 HIS A CA 1
ATOM 1468 C C . HIS A 1 178 ? 30.545 -16.801 -27.408 1.00 96.75 178 HIS A C 1
ATOM 1470 O O . HIS A 1 178 ? 31.641 -17.136 -26.971 1.00 96.75 178 HIS A O 1
ATOM 1476 N N . TRP A 1 179 ? 29.463 -17.574 -27.258 1.00 96.62 179 TRP A N 1
ATOM 1477 C CA . TRP A 1 179 ? 29.479 -18.851 -26.530 1.00 96.62 179 TRP A CA 1
ATOM 1478 C C . TRP A 1 179 ? 30.203 -19.980 -27.279 1.00 96.62 179 TRP A C 1
ATOM 1480 O O . TRP A 1 179 ? 30.815 -20.839 -26.649 1.00 96.62 179 TRP A O 1
ATOM 1490 N N . GLU A 1 180 ? 30.175 -19.992 -28.614 1.00 97.38 180 GLU A N 1
ATOM 1491 C CA . GLU A 1 180 ? 30.931 -20.971 -29.409 1.00 97.38 180 GLU A CA 1
ATOM 1492 C C . GLU A 1 180 ? 32.420 -20.654 -29.393 1.00 97.38 180 GLU A C 1
ATOM 1494 O O . GLU A 1 180 ? 33.242 -21.555 -29.239 1.00 97.38 180 GLU A O 1
ATOM 1499 N N . ILE A 1 181 ? 32.761 -19.366 -29.472 1.00 96.50 181 ILE A N 1
ATOM 1500 C CA . ILE A 1 181 ? 34.141 -18.900 -29.333 1.00 96.50 181 ILE A CA 1
ATOM 1501 C C . ILE A 1 181 ? 34.686 -19.276 -27.952 1.00 96.50 181 ILE A C 1
ATOM 1503 O O . ILE A 1 181 ? 35.777 -19.833 -27.878 1.00 96.50 181 ILE A O 1
ATOM 1507 N N . GLY A 1 182 ? 33.921 -19.042 -26.877 1.00 97.31 182 GLY A N 1
ATOM 1508 C CA . GLY A 1 182 ? 34.311 -19.436 -25.518 1.00 97.31 182 GLY A CA 1
ATOM 1509 C C . GLY A 1 182 ? 34.604 -20.932 -25.407 1.00 97.31 182 GLY A C 1
ATOM 1510 O O . GLY A 1 182 ? 35.669 -21.326 -24.946 1.00 97.31 182 GLY A O 1
ATOM 1511 N N . LYS A 1 183 ? 33.738 -21.776 -25.982 1.00 96.81 183 LYS A N 1
ATOM 1512 C CA . LYS A 1 183 ? 33.954 -23.230 -26.036 1.00 96.81 183 LYS A CA 1
ATOM 1513 C C . LYS A 1 183 ? 35.212 -23.635 -26.818 1.00 96.81 183 LYS A C 1
ATOM 1515 O O . LYS A 1 183 ? 35.882 -24.584 -26.427 1.00 96.81 183 LYS A O 1
ATOM 1520 N N . ILE A 1 184 ? 35.514 -22.966 -27.931 1.00 97.44 184 ILE A N 1
ATOM 1521 C CA . ILE A 1 184 ? 36.712 -23.240 -28.748 1.00 97.44 184 ILE A CA 1
ATOM 1522 C C . ILE A 1 184 ? 37.989 -22.802 -28.018 1.00 97.44 184 ILE A C 1
ATOM 1524 O O . ILE A 1 184 ? 39.027 -23.445 -28.162 1.00 97.44 184 ILE A O 1
ATOM 1528 N N . LEU A 1 185 ? 37.911 -21.706 -27.260 1.00 96.62 185 LEU A N 1
ATOM 1529 C CA . LEU A 1 185 ? 39.038 -21.101 -26.549 1.00 96.62 185 LEU A CA 1
ATOM 1530 C C . LEU A 1 185 ? 39.200 -21.584 -25.098 1.00 96.62 185 LEU A C 1
ATOM 1532 O O . LEU A 1 185 ? 40.177 -21.194 -24.465 1.00 96.62 185 LEU A O 1
ATOM 1536 N N . ASP A 1 186 ? 38.284 -22.420 -24.602 1.00 93.19 186 ASP A N 1
ATOM 1537 C CA . ASP A 1 186 ? 38.233 -22.923 -23.220 1.00 93.19 186 ASP A CA 1
ATOM 1538 C C . ASP A 1 186 ? 38.147 -21.798 -22.161 1.00 93.19 186 ASP A C 1
ATOM 1540 O O . ASP A 1 186 ? 38.906 -21.772 -21.190 1.00 93.19 186 ASP A O 1
ATOM 1544 N N . ILE A 1 187 ? 37.227 -20.839 -22.376 1.00 91.44 187 ILE A N 1
ATOM 1545 C CA . ILE A 1 187 ? 36.923 -19.704 -21.470 1.00 91.44 187 ILE A CA 1
ATOM 1546 C C . ILE A 1 187 ? 35.428 -19.518 -21.200 1.00 91.44 187 ILE A C 1
ATOM 1548 O O . ILE A 1 187 ? 34.603 -19.832 -22.092 1.00 91.44 187 ILE A O 1
#

Sequence (187 aa):
MQQIILLHLLQLLKTSSFLSLLYKFAILIIIQNLTEEKMLDIKFIRKNPEVVREAIKKRGYSDENLDKFLELDKERLRIIREVEELKHELNIKSKEIGRLKSKGGDVEDLLKESKKLSDRIDDLDKKLKEVERELIDLALTIPNIPHESVPVGLDDKANVEIRRWGKPREFDFEPLPHWEIGKILDI

Foldseek 3Di:
DLVVVLVVLVVVLVPDPPDDPVRNVVSVVVNVVSPPPPFDPPVCCQVCVVLLVVQCVLQVHDCVLSVVLNVLVVVLVVLVVLLVVLVVVLVVLVVVLVVQVVVVHDCPVSVVVSVVSVVVSVVSVVVSVVSVVSSVVSRVVRDDGDDPPDQRDHDPVSDDDPDDDDDPDDDPDDDDDPVVVCVVVVD

pLDDT: mean 89.04, std 10.02, range [54.41, 97.94]